Protein AF-A0A1Q4FUD7-F1 (afdb_monomer)

Sequence (193 aa):
MNPADDWSTLAAAWRAQPIDVEGLRRATLRRARRMRLLMLLDLLVMLAAFALAIHFWRSGADFWPRVGVGIGGVALCAAAAINYRLRRGLWQAAGDSVVDLLKLQRERRRNAIRMALWGPWFVPIGALSGVLLRRGRSSLAPALPSSWPSGLGLALAAGLVLALGVGTWLYVRRQRRRIAAIDAHLAELEPPA

Structure (mmCIF, N/CA/C/O backbone):
data_AF-A0A1Q4FUD7-F1
#
_entry.id   AF-A0A1Q4FUD7-F1
#
loop_
_atom_site.group_PDB
_atom_site.id
_atom_site.type_symbol
_atom_site.label_atom_id
_atom_site.label_alt_id
_atom_site.label_comp_id
_atom_site.label_asym_id
_atom_site.label_entity_id
_atom_site.label_seq_id
_atom_site.pdbx_PDB_ins_code
_atom_site.Cartn_x
_atom_site.Cartn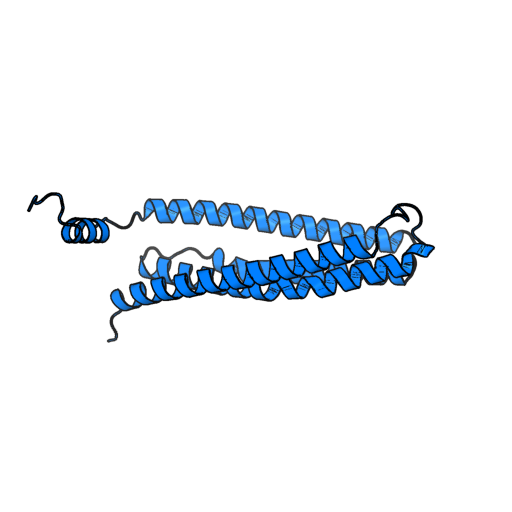_y
_atom_site.Cartn_z
_atom_site.occupancy
_atom_site.B_iso_or_equiv
_atom_site.auth_seq_id
_atom_site.auth_comp_id
_atom_site.auth_asym_id
_atom_site.auth_atom_id
_atom_site.pdbx_PDB_model_num
ATOM 1 N N . MET A 1 1 ? -45.577 13.135 24.233 1.00 49.88 1 MET A N 1
ATOM 2 C CA . MET A 1 1 ? -44.351 12.609 23.596 1.00 49.88 1 MET A CA 1
ATOM 3 C C . MET A 1 1 ? -44.498 11.109 23.500 1.00 49.88 1 MET A C 1
ATOM 5 O O . MET A 1 1 ? -44.840 10.493 24.501 1.00 49.88 1 MET A O 1
ATOM 9 N N . ASN A 1 2 ? -44.353 10.555 22.300 1.00 49.84 2 ASN A N 1
ATOM 10 C CA . ASN A 1 2 ? -44.522 9.128 22.064 1.00 49.84 2 ASN A CA 1
ATOM 11 C C . ASN A 1 2 ? -43.306 8.394 22.667 1.00 49.84 2 ASN A C 1
ATOM 13 O O . ASN A 1 2 ? -42.182 8.756 22.322 1.00 49.84 2 ASN A O 1
ATOM 17 N N . PRO A 1 3 ? -43.474 7.380 23.533 1.00 54.69 3 PRO A N 1
ATOM 18 C CA . PRO A 1 3 ? -42.349 6.608 24.078 1.00 54.69 3 PRO A CA 1
ATOM 19 C C . PRO A 1 3 ? -41.565 5.822 23.006 1.00 54.69 3 PRO A C 1
ATOM 21 O O . PRO A 1 3 ? -40.522 5.251 23.300 1.00 54.69 3 PRO A O 1
ATOM 24 N N . ALA A 1 4 ? -42.044 5.818 21.757 1.00 51.81 4 ALA A N 1
ATOM 25 C CA . ALA A 1 4 ? -41.371 5.260 20.587 1.00 51.81 4 ALA A CA 1
ATOM 26 C C . ALA A 1 4 ? -40.352 6.212 19.912 1.00 51.81 4 ALA A C 1
ATOM 28 O O . ALA A 1 4 ? -39.556 5.743 19.102 1.00 51.81 4 ALA A O 1
ATOM 29 N N . ASP A 1 5 ? -40.342 7.511 20.245 1.00 53.69 5 ASP A N 1
ATOM 30 C CA . ASP A 1 5 ? -39.488 8.533 19.597 1.00 53.69 5 ASP A CA 1
ATOM 31 C C . ASP A 1 5 ? -38.271 8.947 20.434 1.00 53.69 5 ASP A C 1
ATOM 33 O O . ASP A 1 5 ? -37.554 9.896 20.101 1.00 53.69 5 ASP A O 1
ATOM 37 N N . ASP A 1 6 ? -38.021 8.256 21.543 1.00 68.31 6 ASP A N 1
ATOM 38 C CA . ASP A 1 6 ? -36.924 8.603 22.427 1.00 68.31 6 ASP A CA 1
ATOM 39 C C . ASP A 1 6 ? -35.610 8.026 21.869 1.00 68.31 6 ASP A C 1
ATOM 41 O O . ASP A 1 6 ? -35.147 6.924 22.177 1.00 68.31 6 ASP A O 1
ATOM 45 N N . TRP A 1 7 ? -35.018 8.794 20.951 1.00 69.56 7 TRP A N 1
ATOM 46 C CA . TRP A 1 7 ? -33.726 8.528 20.315 1.00 69.56 7 TRP A CA 1
ATOM 47 C C . TRP A 1 7 ? -32.625 8.192 21.327 1.00 69.56 7 TRP A C 1
ATOM 49 O O . TRP A 1 7 ? -31.669 7.493 20.986 1.00 69.56 7 TRP A O 1
ATOM 59 N N . SER A 1 8 ? -32.757 8.661 22.571 1.00 69.94 8 SER A N 1
ATOM 60 C CA . SER A 1 8 ? -31.842 8.348 23.665 1.00 69.94 8 SER A CA 1
ATOM 61 C C . SER A 1 8 ? -31.950 6.883 24.112 1.00 69.94 8 SER A C 1
ATOM 63 O O . SER A 1 8 ? -30.926 6.218 24.287 1.00 69.94 8 SER A O 1
ATOM 65 N N . THR A 1 9 ? -33.165 6.339 24.198 1.00 67.69 9 THR A N 1
ATOM 66 C CA . THR A 1 9 ? -33.454 4.946 24.569 1.00 67.69 9 THR A CA 1
ATOM 67 C C . THR A 1 9 ? -33.092 3.999 23.436 1.00 67.69 9 THR A C 1
ATOM 69 O O . THR A 1 9 ? -32.492 2.953 23.675 1.00 67.69 9 THR A O 1
ATOM 72 N N . LEU A 1 10 ? -33.360 4.400 22.189 1.00 69.38 10 LEU A N 1
ATOM 73 C CA . LEU A 1 10 ? -32.880 3.692 21.002 1.00 69.38 10 LEU A CA 1
ATOM 74 C C . LEU A 1 10 ? -31.350 3.655 20.958 1.00 69.38 10 LEU A C 1
ATOM 76 O O . LEU A 1 10 ? -30.784 2.591 20.736 1.00 69.38 10 LEU A O 1
ATOM 80 N N . ALA A 1 11 ? -30.665 4.770 21.228 1.00 68.25 11 ALA A N 1
ATOM 81 C CA . ALA A 1 11 ? -29.205 4.811 21.284 1.00 68.25 11 ALA A CA 1
ATOM 82 C C . ALA A 1 11 ? -28.634 3.963 22.433 1.00 68.25 11 ALA A C 1
ATOM 84 O O . ALA A 1 11 ? -27.614 3.299 22.247 1.00 68.25 11 ALA A O 1
ATOM 85 N N . ALA A 1 12 ? -29.283 3.952 23.599 1.00 69.00 12 ALA A N 1
ATOM 86 C CA . ALA A 1 12 ? -28.906 3.103 24.726 1.00 69.00 12 ALA A CA 1
ATOM 87 C C . ALA A 1 12 ? -29.097 1.613 24.399 1.00 69.00 12 ALA A C 1
ATOM 89 O O . ALA A 1 12 ? -28.178 0.825 24.605 1.00 69.00 12 ALA A O 1
ATOM 90 N N . ALA A 1 13 ? -30.229 1.241 23.797 1.00 67.88 13 ALA A N 1
ATOM 91 C CA . ALA A 1 13 ? -30.495 -0.118 23.329 1.00 67.88 13 ALA A CA 1
ATOM 92 C C . ALA A 1 13 ? -29.519 -0.549 22.221 1.00 67.88 13 ALA A C 1
ATOM 94 O O . ALA A 1 13 ? -29.085 -1.697 22.189 1.00 67.88 13 ALA A O 1
ATOM 95 N N . TRP A 1 14 ? -29.117 0.376 21.344 1.00 65.56 14 TRP A N 1
ATOM 96 C CA . TRP A 1 14 ? -28.117 0.127 20.303 1.00 65.56 14 TRP A CA 1
ATOM 97 C C . TRP A 1 14 ? -26.714 -0.084 20.883 1.00 65.56 14 TRP A C 1
ATOM 99 O O . TRP A 1 14 ? -25.991 -0.969 20.438 1.00 65.56 14 TRP A O 1
ATOM 109 N N . ARG A 1 15 ? -26.337 0.690 21.911 1.00 63.66 15 ARG A N 1
ATOM 110 C CA . ARG A 1 15 ? -25.084 0.498 22.666 1.00 63.66 15 ARG A CA 1
ATOM 111 C C . ARG A 1 15 ? -25.092 -0.786 23.498 1.00 63.66 15 ARG A C 1
ATOM 113 O O . ARG A 1 15 ? -24.030 -1.353 23.719 1.00 63.66 15 ARG A O 1
ATOM 120 N N . ALA A 1 16 ? -26.269 -1.236 23.931 1.00 66.31 16 ALA A N 1
ATOM 121 C CA . ALA A 1 16 ? -26.462 -2.470 24.686 1.00 66.31 16 ALA A CA 1
ATOM 122 C C . ALA A 1 16 ? -26.547 -3.729 23.804 1.00 66.31 16 ALA A C 1
ATOM 124 O O . ALA A 1 16 ? -26.654 -4.833 24.339 1.00 66.31 16 ALA A O 1
ATOM 125 N N . GLN A 1 17 ? -26.502 -3.602 22.468 1.00 63.94 17 GLN A N 1
ATOM 126 C CA . GLN A 1 17 ? -26.486 -4.779 21.604 1.00 63.94 17 GLN A CA 1
ATOM 127 C C . GLN A 1 17 ? -25.228 -5.614 21.879 1.00 63.94 17 GLN A C 1
ATOM 129 O O . GLN A 1 17 ? -24.120 -5.068 21.902 1.00 63.94 17 GLN A O 1
ATOM 134 N N . PRO A 1 18 ? -25.369 -6.939 22.062 1.00 63.66 18 PRO A N 1
ATOM 135 C CA . PRO A 1 18 ? -24.225 -7.806 22.267 1.00 63.66 18 PRO A CA 1
ATOM 136 C C . PRO A 1 18 ? -23.315 -7.713 21.045 1.00 63.66 18 PRO A C 1
ATOM 138 O O . PRO A 1 18 ? -23.758 -7.854 19.902 1.00 63.66 18 PRO A O 1
ATOM 141 N N . ILE A 1 19 ? -22.034 -7.444 21.290 1.00 66.62 19 ILE A N 1
ATOM 142 C CA . ILE A 1 19 ? -21.020 -7.392 20.240 1.00 66.62 19 ILE A CA 1
ATOM 143 C C . ILE A 1 19 ? -21.062 -8.731 19.492 1.00 66.62 19 ILE A C 1
ATOM 145 O O . ILE A 1 19 ? -20.824 -9.776 20.091 1.00 66.62 19 ILE A O 1
ATOM 149 N N . ASP A 1 20 ? -21.364 -8.706 18.189 1.00 73.38 20 ASP A N 1
ATOM 150 C CA . ASP A 1 20 ? -21.411 -9.910 17.349 1.00 73.38 20 ASP A CA 1
ATOM 151 C C . ASP A 1 20 ? -19.994 -10.474 17.147 1.00 73.38 20 ASP A C 1
ATOM 153 O O . ASP A 1 20 ? -19.297 -10.187 16.164 1.00 73.38 20 ASP A O 1
ATOM 157 N N . VAL A 1 21 ? -19.548 -11.269 18.121 1.00 70.44 21 VAL A N 1
ATOM 158 C CA . VAL A 1 21 ? -18.234 -11.920 18.140 1.00 70.44 21 VAL A CA 1
ATOM 159 C C . VAL A 1 21 ? -18.067 -12.823 16.916 1.00 70.44 21 VAL A C 1
ATOM 161 O O . VAL A 1 21 ? -17.012 -12.821 16.278 1.00 70.44 21 VAL A O 1
ATOM 164 N N . GLU A 1 22 ? -19.117 -13.538 16.513 1.00 74.06 22 GLU A N 1
ATOM 165 C CA . GLU A 1 22 ? -19.068 -14.462 15.379 1.00 74.06 22 GLU A CA 1
ATOM 166 C C . GLU A 1 22 ? -19.043 -13.711 14.034 1.00 74.06 22 GLU A C 1
ATOM 168 O O . GLU A 1 22 ? -18.372 -14.118 13.079 1.00 74.06 22 GLU A O 1
ATOM 173 N N . GLY A 1 23 ? -19.714 -12.563 13.941 1.00 76.06 23 GLY A N 1
ATOM 174 C CA . GLY A 1 23 ? -19.592 -11.623 12.827 1.00 76.06 23 GLY A CA 1
ATOM 175 C C . GLY A 1 23 ? -18.181 -11.051 12.700 1.00 76.06 23 GLY A C 1
ATOM 176 O O . GLY A 1 23 ? -17.600 -11.063 11.605 1.00 76.06 23 GLY A O 1
ATOM 177 N N . LEU A 1 24 ? -17.581 -10.625 13.818 1.00 67.50 24 LEU A N 1
ATOM 178 C CA . LEU A 1 24 ? -16.191 -10.158 13.880 1.00 67.50 24 LEU A CA 1
ATOM 179 C C . LEU A 1 24 ? -15.199 -11.261 13.490 1.00 67.50 24 LEU A C 1
ATOM 181 O O . LEU A 1 24 ? -14.259 -11.010 12.719 1.00 67.50 24 LEU A O 1
ATOM 185 N N . ARG A 1 25 ? -15.432 -12.496 13.938 1.00 73.12 25 ARG A N 1
ATOM 186 C CA . ARG A 1 25 ? -14.634 -13.675 13.586 1.00 73.12 25 ARG A CA 1
ATOM 187 C C . ARG A 1 25 ? -14.704 -13.971 12.090 1.00 73.12 25 ARG A C 1
ATOM 189 O O . ARG A 1 25 ? -13.669 -14.017 11.417 1.00 73.12 25 ARG A O 1
ATOM 196 N N . ARG A 1 26 ? -15.913 -14.062 11.523 1.00 80.81 26 ARG A N 1
ATOM 197 C CA . ARG A 1 26 ? -16.141 -14.273 10.079 1.00 80.81 26 ARG A CA 1
ATOM 198 C C . ARG A 1 26 ? -15.534 -13.156 9.231 1.00 80.81 26 ARG A C 1
ATOM 200 O O . ARG A 1 26 ? -14.971 -13.422 8.165 1.00 80.81 26 ARG A O 1
ATOM 207 N N . ALA A 1 27 ? -15.628 -11.901 9.668 1.00 73.25 27 ALA A N 1
ATOM 208 C CA . ALA A 1 27 ? -14.993 -10.771 8.991 1.00 73.25 27 ALA A CA 1
ATOM 209 C C . ALA A 1 27 ? -13.458 -10.877 9.019 1.00 73.25 27 ALA A C 1
ATOM 211 O O . ALA A 1 27 ? -12.797 -10.637 8.003 1.00 73.25 27 ALA A O 1
ATOM 212 N N . THR A 1 28 ? -12.892 -11.295 10.152 1.00 70.94 28 THR A N 1
ATOM 213 C CA . THR A 1 28 ? -11.446 -11.482 10.322 1.00 70.94 28 THR A CA 1
ATOM 214 C C . THR A 1 28 ? -10.916 -12.610 9.440 1.00 70.94 28 THR A C 1
ATOM 216 O O . THR A 1 28 ? -9.936 -12.404 8.721 1.00 70.94 28 THR A O 1
ATOM 219 N N . LEU A 1 29 ? -11.607 -13.752 9.386 1.00 77.56 29 LEU A N 1
ATOM 220 C CA . LEU A 1 29 ? -11.252 -14.876 8.512 1.00 77.56 29 LEU A CA 1
ATOM 221 C C . LEU A 1 29 ? -11.327 -14.505 7.025 1.00 77.56 29 LEU A C 1
ATOM 223 O O . LEU A 1 29 ? -10.388 -14.771 6.269 1.00 77.56 29 LEU A O 1
ATOM 227 N N . ARG A 1 30 ? -12.404 -13.831 6.594 1.00 82.31 30 ARG A N 1
ATOM 228 C CA . ARG A 1 30 ? -12.536 -13.332 5.211 1.00 82.31 30 ARG A CA 1
ATOM 229 C C . ARG A 1 30 ? -11.392 -12.388 4.845 1.00 82.31 30 ARG A C 1
ATOM 231 O O . ARG A 1 30 ? -10.836 -12.477 3.749 1.00 82.31 30 ARG A O 1
ATOM 238 N N . ARG A 1 31 ? -10.999 -11.507 5.767 1.00 74.44 31 ARG A N 1
ATOM 239 C CA . ARG A 1 31 ? -9.889 -10.572 5.563 1.00 74.44 31 ARG A CA 1
ATOM 240 C C . ARG A 1 31 ? -8.533 -11.276 5.515 1.00 74.44 31 ARG A C 1
ATOM 242 O O . ARG A 1 31 ? -7.718 -10.922 4.667 1.00 74.44 31 ARG A O 1
ATOM 249 N N . ALA A 1 32 ? -8.314 -12.287 6.353 1.00 75.69 32 ALA A N 1
ATOM 250 C CA . ALA A 1 32 ? -7.109 -13.112 6.316 1.00 75.69 32 ALA A CA 1
ATOM 251 C C . ALA A 1 32 ? -6.971 -13.841 4.970 1.00 75.69 32 ALA A C 1
ATOM 253 O O . ALA A 1 32 ? -5.913 -13.764 4.346 1.00 75.69 32 ALA A O 1
ATOM 254 N N . ARG A 1 33 ? -8.054 -14.453 4.462 1.00 81.50 33 ARG A N 1
ATOM 255 C CA . ARG A 1 33 ? -8.073 -15.090 3.130 1.00 81.50 33 ARG A CA 1
ATOM 256 C C . ARG A 1 33 ? -7.736 -14.100 2.015 1.00 81.50 33 ARG A C 1
ATOM 258 O O . ARG A 1 33 ? -6.846 -14.371 1.216 1.00 81.50 33 ARG A O 1
ATOM 265 N N . ARG A 1 34 ? -8.377 -12.924 1.998 1.00 80.62 34 ARG A N 1
ATOM 266 C CA . ARG A 1 34 ? -8.064 -11.862 1.022 1.00 80.62 34 ARG A CA 1
ATOM 267 C C . ARG A 1 34 ? -6.599 -11.430 1.088 1.00 80.62 34 ARG A C 1
ATOM 269 O O . ARG A 1 34 ? -5.978 -11.237 0.051 1.00 80.62 34 ARG A O 1
ATOM 276 N N . MET A 1 35 ? -6.029 -11.306 2.287 1.00 76.56 35 MET A N 1
ATOM 277 C CA . MET A 1 35 ? -4.619 -10.937 2.432 1.00 76.56 35 MET A CA 1
ATOM 278 C C . MET A 1 35 ? -3.656 -12.030 1.969 1.00 76.56 35 MET A C 1
ATOM 280 O O . MET A 1 35 ? -2.621 -11.692 1.405 1.00 76.56 35 MET A O 1
ATOM 284 N N . ARG A 1 36 ? -3.990 -13.313 2.161 1.00 80.19 36 ARG A N 1
ATOM 285 C CA . ARG A 1 36 ? -3.211 -14.429 1.598 1.00 80.19 36 ARG A CA 1
ATOM 286 C C . ARG A 1 36 ? -3.222 -14.402 0.070 1.00 80.19 36 ARG A C 1
ATOM 288 O O . ARG A 1 36 ? -2.165 -14.522 -0.531 1.00 80.19 36 ARG A O 1
ATOM 295 N N . LEU A 1 37 ? -4.385 -14.165 -0.543 1.00 84.62 37 LEU A N 1
ATOM 296 C CA . LEU A 1 37 ? -4.501 -14.032 -2.001 1.00 84.62 37 LEU A CA 1
ATOM 297 C C . LEU A 1 37 ? -3.674 -12.859 -2.539 1.00 84.62 37 LEU A C 1
ATOM 299 O O . LEU A 1 37 ? -2.961 -13.021 -3.521 1.00 84.62 37 LEU A O 1
ATOM 303 N N . LEU A 1 38 ? -3.715 -11.700 -1.873 1.00 79.88 38 LEU A N 1
ATOM 304 C CA . LEU A 1 38 ? -2.891 -10.552 -2.265 1.00 79.88 38 LEU A CA 1
ATOM 305 C C . LEU A 1 38 ? -1.389 -10.841 -2.130 1.00 79.88 38 LEU A C 1
ATOM 307 O O . LEU A 1 38 ? -0.628 -10.420 -2.986 1.00 79.88 38 LEU A O 1
ATOM 311 N N . MET A 1 39 ? -0.966 -11.584 -1.104 1.00 80.38 39 MET A N 1
ATOM 312 C CA . MET A 1 39 ? 0.438 -11.995 -0.951 1.00 80.38 39 MET A CA 1
ATOM 313 C C . MET A 1 39 ? 0.879 -12.994 -2.024 1.00 80.38 39 MET A C 1
ATOM 315 O O . MET A 1 39 ? 1.993 -12.887 -2.524 1.00 80.38 39 MET A O 1
ATOM 319 N N . LEU A 1 40 ? 0.013 -13.938 -2.405 1.00 84.25 40 LEU A N 1
ATOM 320 C CA . LEU A 1 40 ? 0.279 -14.835 -3.533 1.00 84.25 40 LEU A CA 1
ATOM 321 C C . LEU A 1 40 ? 0.412 -14.049 -4.839 1.00 84.25 40 LEU A C 1
ATOM 323 O O . LEU A 1 40 ? 1.325 -14.307 -5.613 1.00 84.25 40 LEU A O 1
ATOM 327 N N . LEU A 1 41 ? -0.460 -13.063 -5.059 1.00 83.38 41 LEU A N 1
ATOM 328 C CA . LEU A 1 41 ? -0.369 -12.188 -6.222 1.00 83.38 41 LEU A CA 1
ATOM 329 C C . LEU A 1 41 ? 0.935 -11.374 -6.215 1.00 83.38 41 LEU A C 1
ATOM 331 O O . LEU A 1 41 ? 1.631 -11.364 -7.224 1.00 83.38 41 LEU A O 1
ATOM 335 N N . ASP A 1 42 ? 1.298 -10.758 -5.085 1.00 79.56 42 ASP A N 1
ATOM 336 C CA . ASP A 1 42 ? 2.560 -10.018 -4.929 1.00 79.56 42 ASP A CA 1
ATOM 337 C C . ASP A 1 42 ? 3.774 -10.920 -5.246 1.00 79.56 42 ASP A C 1
ATOM 339 O O . ASP A 1 42 ? 4.698 -10.497 -5.943 1.00 79.56 42 ASP A O 1
ATOM 343 N N . LEU A 1 43 ? 3.747 -12.183 -4.799 1.00 83.75 43 LEU A N 1
ATOM 344 C CA . LEU A 1 43 ? 4.792 -13.172 -5.082 1.00 83.75 43 LEU A CA 1
ATOM 345 C C . LEU A 1 43 ? 4.860 -13.542 -6.572 1.00 83.75 43 LEU A C 1
ATOM 347 O O . LEU A 1 43 ? 5.950 -13.610 -7.137 1.00 83.75 43 LEU A O 1
ATOM 351 N N . LEU A 1 44 ? 3.715 -13.760 -7.224 1.00 85.75 44 LEU A N 1
ATOM 352 C CA . LEU A 1 44 ? 3.659 -14.058 -8.659 1.00 85.75 44 LEU A CA 1
ATOM 353 C C . LEU A 1 44 ? 4.186 -12.887 -9.497 1.00 85.75 44 LEU A C 1
ATOM 355 O O . LEU A 1 44 ? 4.938 -13.105 -10.444 1.00 85.75 44 LEU A O 1
ATOM 359 N N . VAL A 1 45 ? 3.848 -11.650 -9.124 1.00 79.88 45 VAL A N 1
ATOM 360 C CA . VAL A 1 45 ? 4.356 -10.442 -9.792 1.00 79.88 45 VAL A CA 1
ATOM 361 C C . VAL A 1 45 ? 5.871 -10.304 -9.594 1.00 79.88 45 V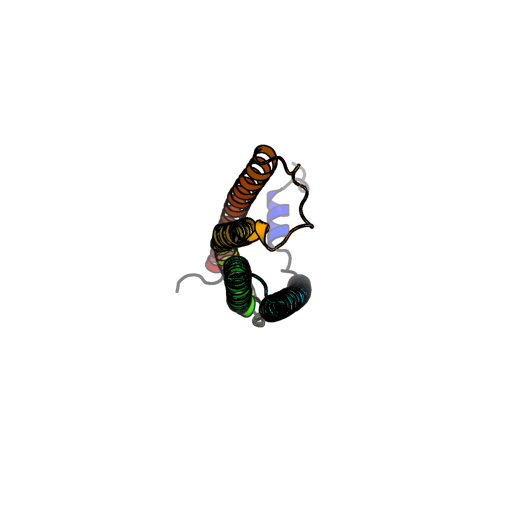AL A C 1
ATOM 363 O O . VAL A 1 45 ? 6.576 -10.000 -10.555 1.00 79.88 45 VAL A O 1
ATOM 366 N N . MET A 1 46 ? 6.394 -10.594 -8.395 1.00 81.56 46 MET A N 1
ATOM 367 C CA . MET A 1 46 ? 7.842 -10.678 -8.140 1.00 81.56 46 MET A CA 1
ATOM 368 C C . MET A 1 46 ? 8.533 -11.707 -9.043 1.00 81.56 46 MET A C 1
ATOM 370 O O . MET A 1 46 ? 9.536 -11.384 -9.678 1.00 81.56 46 MET A O 1
ATOM 374 N N . LEU A 1 47 ? 7.999 -12.930 -9.122 1.00 85.31 47 LEU A N 1
ATOM 375 C CA . LEU A 1 47 ? 8.563 -13.998 -9.953 1.00 85.31 47 LEU A CA 1
ATOM 376 C C . LEU A 1 47 ? 8.545 -13.627 -11.438 1.00 85.31 47 LEU A C 1
ATOM 378 O O . LEU A 1 47 ? 9.546 -13.818 -12.126 1.00 85.31 47 LEU A O 1
ATOM 382 N N . ALA A 1 48 ? 7.445 -13.046 -11.921 1.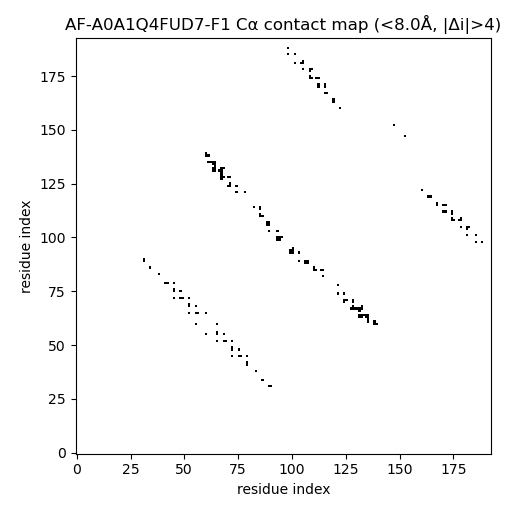00 79.81 48 ALA A N 1
ATOM 383 C CA . ALA A 1 48 ? 7.328 -12.579 -13.298 1.00 79.81 48 ALA A CA 1
ATOM 384 C C . ALA A 1 48 ? 8.335 -11.461 -13.611 1.00 79.81 48 ALA A C 1
ATOM 386 O O . ALA A 1 48 ? 9.009 -11.514 -14.638 1.00 79.81 48 ALA A O 1
ATOM 387 N N . ALA A 1 49 ? 8.492 -10.478 -12.718 1.00 77.00 49 ALA A N 1
ATOM 388 C CA . ALA A 1 49 ? 9.470 -9.407 -12.892 1.00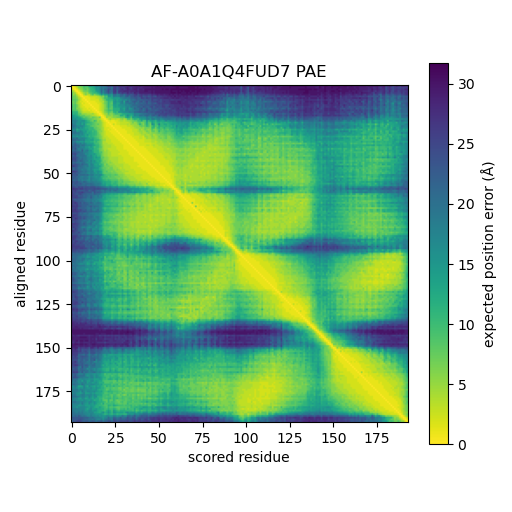 77.00 49 ALA A CA 1
ATOM 389 C C . ALA A 1 49 ? 10.913 -9.930 -12.876 1.00 77.00 49 ALA A C 1
ATOM 391 O O . ALA A 1 49 ? 11.736 -9.481 -13.672 1.00 77.00 49 ALA A O 1
ATOM 392 N N . PHE A 1 50 ? 11.215 -10.909 -12.021 1.00 82.75 50 PHE A N 1
ATOM 393 C CA . PHE A 1 50 ? 12.526 -11.554 -11.983 1.00 82.75 50 PHE A CA 1
ATOM 394 C C . PHE A 1 50 ? 12.807 -12.360 -13.259 1.00 82.75 50 PHE A C 1
ATOM 396 O O . PHE A 1 50 ? 13.878 -12.223 -13.850 1.00 82.75 50 PHE A O 1
ATOM 403 N N . ALA A 1 51 ? 11.833 -13.138 -13.740 1.00 82.75 51 ALA A N 1
ATOM 404 C CA . ALA A 1 51 ? 11.938 -13.860 -15.007 1.00 82.75 51 ALA A CA 1
ATOM 405 C C . ALA A 1 51 ? 12.139 -12.902 -16.192 1.00 82.75 51 ALA A C 1
ATOM 407 O O . ALA A 1 51 ? 12.999 -13.146 -17.040 1.00 82.75 51 ALA A O 1
ATOM 408 N N . LEU A 1 52 ? 11.407 -11.782 -16.217 1.00 76.62 52 LEU A N 1
ATOM 409 C CA . LEU A 1 52 ? 11.564 -10.738 -17.227 1.00 76.62 52 LEU A CA 1
ATOM 410 C C . LEU A 1 52 ? 12.957 -10.099 -17.158 1.00 76.62 52 LEU A C 1
ATOM 412 O O . LEU A 1 52 ? 13.580 -9.903 -18.197 1.00 76.62 52 LEU A O 1
ATOM 416 N N . ALA A 1 53 ? 13.478 -9.836 -15.956 1.00 76.75 53 ALA A N 1
ATOM 417 C CA . ALA A 1 53 ? 14.825 -9.308 -15.763 1.00 76.75 53 ALA A CA 1
ATOM 418 C C . ALA A 1 53 ? 15.910 -10.271 -16.267 1.00 76.75 53 ALA A C 1
ATOM 420 O O . ALA A 1 53 ? 16.811 -9.841 -16.986 1.00 76.75 53 ALA A O 1
ATOM 421 N N . ILE A 1 54 ? 15.804 -11.571 -15.964 1.00 81.69 54 ILE A N 1
ATOM 422 C CA . ILE A 1 54 ? 16.724 -12.595 -16.488 1.00 81.69 54 ILE A CA 1
ATOM 423 C C . ILE A 1 54 ? 16.630 -12.664 -18.013 1.00 81.69 54 ILE A C 1
ATOM 425 O O . ILE A 1 54 ? 17.661 -12.669 -18.687 1.00 81.69 54 ILE A O 1
ATOM 429 N N . HIS A 1 55 ? 15.418 -12.690 -18.570 1.00 79.25 55 HIS A N 1
ATOM 430 C CA . HIS A 1 55 ? 15.221 -12.707 -20.017 1.00 79.25 55 HIS A CA 1
ATOM 431 C C . HIS A 1 55 ? 15.905 -11.505 -20.686 1.00 79.25 55 HIS A C 1
ATOM 433 O O . HIS A 1 55 ? 16.683 -11.690 -21.619 1.00 79.25 55 HIS A O 1
ATOM 439 N N . PHE A 1 56 ? 15.710 -10.299 -20.144 1.00 73.50 56 PHE A N 1
ATOM 440 C CA . PHE A 1 56 ? 16.341 -9.070 -20.637 1.00 73.50 56 PHE A CA 1
ATOM 441 C C . PHE A 1 56 ? 17.868 -9.066 -20.494 1.00 73.50 56 PHE A C 1
ATOM 443 O O . PHE A 1 56 ? 18.578 -8.478 -21.308 1.00 73.50 56 PHE A O 1
ATOM 450 N N . TRP A 1 57 ? 18.393 -9.715 -19.453 1.00 77.62 57 TRP A N 1
ATOM 451 C CA . TRP A 1 57 ? 19.835 -9.833 -19.250 1.00 77.62 57 TRP A CA 1
ATOM 452 C C . TRP A 1 57 ? 20.481 -10.788 -20.260 1.00 77.62 57 TRP A C 1
ATOM 454 O O . TRP A 1 57 ? 21.615 -10.568 -20.685 1.00 77.62 57 TRP A O 1
ATOM 464 N N . ARG A 1 58 ? 19.750 -11.835 -20.666 1.00 80.19 58 ARG A N 1
ATOM 465 C CA . ARG A 1 58 ? 20.196 -12.832 -21.652 1.00 80.19 58 ARG A CA 1
ATOM 466 C C . ARG A 1 58 ? 19.976 -12.393 -23.098 1.00 80.19 58 ARG A C 1
ATOM 468 O O . ARG A 1 58 ? 20.692 -12.871 -23.968 1.00 80.19 58 ARG A O 1
ATOM 475 N N . SER A 1 59 ? 19.038 -11.484 -23.364 1.00 75.44 59 SER A N 1
ATOM 476 C CA . SER A 1 59 ? 18.669 -11.051 -24.720 1.00 75.44 59 SER A CA 1
ATOM 477 C C . SER A 1 59 ? 19.690 -10.135 -25.405 1.00 75.44 59 SER A C 1
ATOM 479 O O . SER A 1 59 ? 19.420 -9.625 -26.487 1.00 75.44 59 SER A O 1
ATOM 481 N N . GLY A 1 60 ? 20.849 -9.880 -24.790 1.00 69.00 60 GLY A N 1
ATOM 482 C CA . GLY A 1 60 ? 21.873 -9.024 -25.387 1.00 69.00 60 GLY A CA 1
ATOM 483 C C . GLY A 1 60 ? 21.529 -7.530 -25.381 1.00 69.00 60 GLY A C 1
ATOM 484 O O . GLY A 1 60 ? 22.289 -6.758 -25.948 1.00 69.00 60 GLY A O 1
ATOM 485 N N . ALA A 1 61 ? 20.458 -7.103 -24.695 1.00 68.44 61 ALA A N 1
ATOM 486 C CA . ALA A 1 61 ? 20.013 -5.705 -24.644 1.00 68.44 61 ALA A CA 1
ATOM 487 C C . ALA A 1 61 ? 21.128 -4.730 -24.220 1.00 68.44 61 ALA A C 1
ATOM 489 O O . ALA A 1 61 ? 22.031 -5.110 -23.476 1.00 68.44 61 ALA A O 1
ATOM 490 N N . ASP A 1 62 ? 21.047 -3.466 -24.625 1.00 75.06 62 ASP A N 1
ATOM 491 C CA . ASP A 1 62 ? 22.027 -2.448 -24.236 1.00 75.06 62 ASP A CA 1
ATOM 492 C C . ASP A 1 62 ? 22.112 -2.234 -22.714 1.00 75.06 62 ASP A C 1
ATOM 494 O O . ASP A 1 62 ? 21.197 -2.553 -21.946 1.00 75.06 62 ASP A O 1
ATOM 498 N N . PHE A 1 63 ? 23.218 -1.628 -22.272 1.00 79.94 63 PHE A N 1
ATOM 499 C CA . PHE A 1 63 ? 23.505 -1.363 -20.860 1.00 79.94 63 PHE A CA 1
ATOM 500 C C . PHE A 1 63 ? 22.374 -0.605 -20.136 1.00 79.94 63 PHE A C 1
ATOM 502 O O . PHE A 1 63 ? 21.945 -1.014 -19.058 1.00 79.94 63 PHE A O 1
ATOM 509 N N . TRP A 1 64 ? 21.840 0.472 -20.723 1.00 78.56 64 TRP A N 1
ATOM 510 C CA . TRP A 1 64 ? 20.841 1.327 -20.061 1.00 78.56 64 TRP A CA 1
ATOM 511 C C . TRP A 1 64 ? 19.488 0.638 -19.808 1.00 78.56 64 TRP A C 1
ATOM 513 O O . TRP A 1 64 ? 18.994 0.721 -18.679 1.00 78.56 64 TRP A O 1
ATOM 523 N N . PRO A 1 65 ? 18.894 -0.085 -20.778 1.00 73.06 65 PRO A N 1
ATOM 524 C CA . PRO A 1 65 ? 17.720 -0.913 -20.524 1.00 73.06 65 PRO A CA 1
ATOM 525 C C . PRO A 1 65 ? 17.934 -1.969 -19.440 1.00 73.06 65 PRO A C 1
ATOM 527 O O . PRO A 1 65 ? 17.068 -2.141 -18.584 1.00 73.06 65 PRO A O 1
ATOM 530 N N . ARG A 1 66 ? 19.095 -2.638 -19.428 1.00 78.50 66 ARG A N 1
ATOM 531 C CA . ARG A 1 66 ? 19.431 -3.637 -18.402 1.00 78.50 66 ARG A CA 1
ATOM 532 C C . ARG A 1 66 ? 19.447 -3.035 -16.999 1.00 78.50 66 ARG A C 1
ATOM 534 O O . ARG A 1 66 ? 18.863 -3.607 -16.080 1.00 78.50 66 ARG A O 1
ATOM 541 N N . VAL A 1 67 ? 20.058 -1.860 -16.844 1.00 80.38 67 VAL A N 1
ATOM 542 C CA . VAL A 1 67 ? 20.063 -1.119 -15.574 1.00 80.38 67 VAL A CA 1
ATOM 543 C C . VAL A 1 67 ? 18.643 -0.699 -15.179 1.00 80.38 67 VAL A C 1
ATOM 545 O O . VAL A 1 67 ? 18.259 -0.874 -14.025 1.00 80.38 67 VAL A O 1
ATOM 548 N N . GLY A 1 68 ? 17.832 -0.214 -16.125 1.00 78.12 68 GLY A N 1
ATOM 549 C CA . GLY A 1 68 ? 16.438 0.171 -15.874 1.00 78.12 68 GLY A CA 1
ATOM 550 C C . GLY A 1 68 ? 15.563 -0.988 -15.382 1.00 78.12 68 GLY A C 1
ATOM 551 O O . GLY A 1 68 ? 14.859 -0.844 -14.382 1.00 78.12 68 GLY A O 1
ATOM 552 N N . VAL A 1 69 ? 15.643 -2.154 -16.035 1.00 78.81 69 VAL A N 1
ATOM 553 C CA . VAL A 1 69 ? 14.922 -3.369 -15.611 1.00 78.81 69 VAL A CA 1
ATOM 554 C C . VAL A 1 69 ? 15.445 -3.882 -14.268 1.00 78.81 69 VAL A C 1
ATOM 556 O O . VAL A 1 69 ? 14.648 -4.272 -13.417 1.00 78.81 69 VAL A O 1
ATOM 559 N N . GLY A 1 70 ? 16.762 -3.831 -14.039 1.00 79.44 70 GLY A N 1
ATOM 560 C CA . GLY A 1 70 ? 17.374 -4.212 -12.765 1.00 79.44 70 GLY A CA 1
ATOM 561 C C . GLY A 1 70 ? 16.882 -3.358 -11.594 1.00 79.44 70 GLY A C 1
ATOM 562 O O . GLY A 1 70 ? 16.426 -3.900 -10.588 1.00 79.44 70 GLY A O 1
ATOM 563 N N . ILE A 1 71 ? 16.895 -2.028 -11.742 1.00 82.06 71 ILE A N 1
ATOM 564 C CA . ILE A 1 71 ? 16.377 -1.093 -10.729 1.00 82.06 71 ILE A CA 1
ATOM 565 C C . ILE A 1 71 ? 14.886 -1.345 -10.480 1.00 82.06 71 ILE A C 1
ATOM 567 O O . ILE A 1 71 ? 14.475 -1.462 -9.325 1.00 82.06 71 ILE A O 1
ATOM 571 N N . GLY A 1 72 ? 14.085 -1.485 -11.542 1.00 77.75 72 GLY A N 1
ATOM 572 C CA . GLY A 1 72 ? 12.655 -1.777 -11.429 1.00 77.75 72 GLY A CA 1
ATOM 573 C C . GLY A 1 72 ? 12.374 -3.100 -10.709 1.00 77.75 72 GLY A C 1
ATOM 574 O O . GLY A 1 72 ? 11.512 -3.155 -9.832 1.00 77.75 72 GLY A O 1
ATOM 575 N N . GLY A 1 73 ? 13.143 -4.147 -11.016 1.00 80.56 73 GLY A N 1
ATOM 576 C CA . GLY A 1 73 ? 13.049 -5.453 -10.365 1.00 80.56 73 GLY A CA 1
ATOM 577 C C . GLY A 1 73 ? 13.413 -5.400 -8.881 1.00 80.56 73 GLY A C 1
ATOM 578 O O . GLY A 1 73 ? 12.647 -5.875 -8.044 1.00 80.56 73 GLY A O 1
ATOM 579 N N . VAL A 1 74 ? 14.532 -4.757 -8.528 1.00 83.81 74 VAL A N 1
ATOM 580 C CA . VAL A 1 74 ? 14.938 -4.562 -7.123 1.00 83.81 74 VAL A CA 1
ATOM 581 C C . VAL A 1 74 ? 13.885 -3.764 -6.357 1.00 83.81 74 VAL A C 1
ATOM 583 O O . VAL A 1 74 ? 13.530 -4.131 -5.238 1.00 83.81 74 VAL A O 1
ATOM 586 N N . ALA A 1 75 ? 13.341 -2.708 -6.960 1.00 82.38 75 ALA A N 1
ATOM 587 C CA . ALA A 1 75 ? 12.304 -1.887 -6.348 1.00 82.38 75 ALA A CA 1
ATOM 588 C C . ALA A 1 75 ? 11.016 -2.670 -6.094 1.00 82.38 75 ALA A C 1
ATOM 590 O O . ALA A 1 75 ? 10.429 -2.557 -5.018 1.00 82.38 75 ALA A O 1
ATOM 591 N N . LEU A 1 76 ? 10.601 -3.500 -7.053 1.00 80.69 76 LEU A N 1
ATOM 592 C CA . LEU A 1 76 ? 9.443 -4.371 -6.904 1.00 80.69 76 LEU A CA 1
ATOM 593 C C . LEU A 1 76 ? 9.678 -5.422 -5.807 1.00 80.69 76 LEU A C 1
ATOM 595 O O . LEU A 1 76 ? 8.800 -5.661 -4.976 1.00 80.69 76 LEU A O 1
ATOM 599 N N . CYS A 1 77 ? 10.891 -5.978 -5.735 1.00 81.56 77 CYS A N 1
ATOM 600 C CA . CYS A 1 77 ? 11.273 -6.891 -4.666 1.00 81.56 77 CYS A CA 1
ATOM 601 C C . CYS A 1 77 ? 11.257 -6.213 -3.284 1.00 81.56 77 CYS A C 1
ATOM 603 O O . CYS A 1 77 ? 10.721 -6.755 -2.315 1.00 81.56 77 CYS A O 1
ATOM 605 N N . ALA A 1 78 ? 11.787 -4.994 -3.183 1.00 83.25 78 ALA A N 1
ATOM 606 C CA . ALA A 1 78 ? 11.733 -4.202 -1.960 1.00 83.25 78 ALA A CA 1
ATOM 607 C C . ALA A 1 78 ? 10.282 -3.877 -1.564 1.00 83.25 78 ALA A C 1
ATOM 609 O O . ALA A 1 78 ? 9.920 -4.013 -0.393 1.00 83.25 78 ALA A O 1
ATOM 610 N N . ALA A 1 79 ? 9.428 -3.527 -2.533 1.00 80.25 79 ALA A N 1
ATOM 611 C CA . ALA A 1 79 ? 8.009 -3.256 -2.315 1.00 80.25 79 ALA A CA 1
ATOM 612 C C . ALA A 1 79 ? 7.281 -4.461 -1.723 1.00 80.25 79 ALA A C 1
ATOM 614 O O . ALA A 1 79 ? 6.602 -4.336 -0.700 1.00 80.25 79 ALA A O 1
ATOM 615 N N . ALA A 1 80 ? 7.448 -5.639 -2.324 1.00 80.00 80 ALA A N 1
ATOM 616 C CA . ALA A 1 80 ? 6.803 -6.847 -1.833 1.00 80.00 80 ALA A CA 1
ATOM 617 C C . ALA A 1 80 ? 7.392 -7.320 -0.490 1.00 80.00 80 ALA A C 1
ATOM 619 O O . ALA A 1 80 ? 6.629 -7.748 0.375 1.00 80.00 80 ALA A O 1
ATOM 620 N N . ALA A 1 81 ? 8.689 -7.131 -0.220 1.00 82.06 81 ALA A N 1
ATOM 621 C CA . ALA A 1 81 ? 9.271 -7.398 1.100 1.00 82.06 81 ALA A CA 1
ATOM 622 C C . ALA A 1 81 ? 8.715 -6.465 2.198 1.00 82.06 81 ALA A C 1
ATOM 624 O O . ALA A 1 81 ? 8.375 -6.917 3.298 1.00 82.06 81 ALA A O 1
ATOM 625 N N . ILE A 1 82 ? 8.575 -5.167 1.904 1.00 81.81 82 ILE A N 1
ATOM 626 C CA . ILE A 1 82 ? 7.956 -4.184 2.807 1.00 81.81 82 ILE A CA 1
ATOM 627 C C . ILE A 1 82 ? 6.480 -4.533 3.030 1.00 81.81 82 ILE A C 1
ATOM 629 O O . ILE A 1 82 ? 6.028 -4.589 4.177 1.00 81.81 82 ILE A O 1
ATOM 633 N N . ASN A 1 83 ? 5.740 -4.841 1.961 1.00 77.94 83 ASN A N 1
ATOM 634 C CA . ASN A 1 83 ? 4.349 -5.282 2.043 1.00 77.94 83 ASN A CA 1
ATOM 635 C C . ASN A 1 83 ? 4.212 -6.548 2.887 1.00 77.94 83 ASN A C 1
ATOM 637 O O . ASN A 1 83 ? 3.327 -6.607 3.739 1.00 77.94 83 ASN A O 1
ATOM 641 N N . TYR A 1 84 ? 5.106 -7.520 2.712 1.00 79.94 84 TYR A N 1
ATOM 642 C CA . TYR A 1 84 ? 5.125 -8.748 3.493 1.00 79.94 84 TYR A CA 1
ATOM 643 C C . TYR A 1 84 ? 5.318 -8.456 4.982 1.00 79.94 84 TYR A C 1
ATOM 645 O O . TYR A 1 84 ? 4.509 -8.882 5.807 1.00 79.94 84 TYR A O 1
ATOM 653 N N . ARG A 1 85 ? 6.339 -7.663 5.341 1.00 80.50 85 ARG A N 1
ATOM 654 C CA . ARG A 1 85 ? 6.611 -7.285 6.739 1.00 80.50 85 ARG A CA 1
ATOM 655 C C . ARG A 1 85 ? 5.433 -6.542 7.372 1.00 80.50 85 ARG A C 1
ATOM 657 O O . ARG A 1 85 ? 5.050 -6.856 8.496 1.00 80.50 85 ARG A O 1
ATOM 664 N N . LEU A 1 86 ? 4.821 -5.607 6.645 1.00 72.62 86 LEU A N 1
ATOM 665 C CA . LEU A 1 86 ? 3.680 -4.825 7.133 1.00 72.62 86 LEU A CA 1
ATOM 666 C C . LEU A 1 86 ? 2.388 -5.656 7.226 1.00 72.62 86 LEU A C 1
ATOM 668 O O . LEU A 1 86 ? 1.567 -5.412 8.114 1.00 72.62 86 LEU A O 1
ATOM 672 N N . ARG A 1 87 ? 2.205 -6.657 6.352 1.00 73.75 87 ARG A N 1
ATOM 673 C CA . ARG A 1 87 ? 1.038 -7.558 6.353 1.00 73.75 87 ARG A CA 1
ATOM 674 C C . ARG A 1 87 ? 1.174 -8.728 7.325 1.00 73.75 87 ARG A C 1
ATOM 676 O O . ARG A 1 87 ? 0.146 -9.205 7.797 1.00 73.75 87 ARG A O 1
ATOM 683 N N . ARG A 1 88 ? 2.394 -9.147 7.682 1.00 71.69 88 ARG A N 1
ATOM 684 C CA . ARG A 1 88 ? 2.651 -10.241 8.637 1.00 71.69 88 ARG A CA 1
ATOM 685 C C . ARG A 1 88 ? 1.979 -9.994 9.991 1.00 71.69 88 ARG A C 1
ATOM 687 O O . ARG A 1 88 ? 1.354 -10.901 10.528 1.00 71.69 88 ARG A O 1
ATOM 694 N N . GLY A 1 89 ? 2.012 -8.758 10.495 1.00 62.56 89 GLY A N 1
ATOM 695 C CA . GLY A 1 89 ? 1.314 -8.381 11.735 1.00 62.56 89 GLY A CA 1
ATOM 696 C C . GLY A 1 89 ? -0.219 -8.398 11.626 1.00 62.56 89 GLY A C 1
ATOM 697 O O . GLY A 1 89 ? -0.918 -8.445 12.626 1.00 62.56 89 GLY A O 1
ATOM 698 N N . LEU A 1 90 ? -0.782 -8.411 10.413 1.00 62.53 90 LEU A N 1
ATOM 699 C CA . LEU A 1 90 ? -2.234 -8.510 10.208 1.00 62.53 90 LEU A CA 1
ATOM 700 C C . LEU A 1 90 ? -2.740 -9.961 10.319 1.00 62.53 90 LEU A C 1
ATOM 702 O O . LEU A 1 90 ? -3.957 -10.168 10.375 1.00 62.53 90 LEU A O 1
ATOM 706 N N . TRP A 1 91 ? -1.823 -10.938 10.304 1.00 59.06 91 TRP A N 1
ATOM 707 C CA . TRP A 1 91 ? -2.087 -12.380 10.253 1.00 59.06 91 TRP A CA 1
ATOM 708 C C . TRP A 1 91 ? -2.022 -13.092 11.597 1.00 59.06 91 TRP A C 1
ATOM 710 O O . TRP A 1 91 ? -2.410 -14.256 11.666 1.00 59.06 91 TRP A O 1
ATOM 720 N N . GLN A 1 92 ? -1.541 -12.420 12.640 1.00 61.12 92 GLN A N 1
ATOM 721 C CA . GLN A 1 92 ? -1.549 -12.987 13.981 1.00 61.12 92 GLN A CA 1
ATOM 722 C C . GLN A 1 92 ? -2.997 -13.211 14.436 1.00 61.12 92 GLN A C 1
ATOM 724 O O . GLN A 1 92 ? -3.896 -12.424 14.107 1.00 61.12 92 GLN A O 1
ATOM 729 N N . ALA A 1 93 ? -3.223 -14.344 15.105 1.00 54.78 93 ALA A N 1
ATOM 730 C CA . ALA A 1 93 ? -4.519 -14.682 15.669 1.00 54.78 93 ALA A CA 1
ATOM 731 C C . ALA A 1 93 ? -4.918 -13.596 16.674 1.00 54.78 93 ALA A C 1
ATOM 733 O O . ALA A 1 93 ? -4.083 -13.125 17.443 1.00 54.78 93 ALA A O 1
ATOM 734 N N . ALA A 1 94 ? -6.178 -13.168 16.625 1.00 59.19 94 ALA A N 1
ATOM 735 C CA . ALA A 1 94 ? -6.721 -12.361 17.704 1.00 59.19 94 ALA A CA 1
ATOM 736 C C . ALA A 1 94 ? -6.864 -13.261 18.932 1.00 59.19 94 ALA A C 1
ATOM 738 O O . ALA A 1 94 ? -7.303 -14.400 18.773 1.00 59.19 94 ALA A O 1
ATOM 739 N N . GLY A 1 95 ? -6.502 -12.759 20.113 1.00 60.84 95 GLY A N 1
ATOM 740 C CA . GLY A 1 95 ? -6.942 -13.377 21.360 1.00 60.84 95 GLY A CA 1
ATOM 741 C C . GLY A 1 95 ? -8.472 -13.406 21.432 1.00 60.84 95 GLY A C 1
ATOM 742 O O . GLY A 1 95 ? -9.151 -12.688 20.691 1.00 60.84 95 GLY A O 1
ATOM 743 N N . ASP A 1 96 ? -9.011 -14.238 22.318 1.00 67.06 96 ASP A N 1
ATOM 744 C CA . ASP A 1 96 ? -10.462 -14.413 22.457 1.00 67.06 96 ASP A CA 1
ATOM 745 C C . ASP A 1 96 ? -11.145 -13.227 23.164 1.00 67.06 96 ASP A C 1
ATOM 747 O O . ASP A 1 96 ? -12.372 -13.125 23.168 1.00 67.06 96 ASP A O 1
ATOM 751 N N . SER A 1 97 ? -10.373 -12.290 23.729 1.00 75.38 97 SER A N 1
ATOM 752 C CA . SER A 1 97 ? -10.915 -11.117 24.414 1.00 75.38 97 SER A CA 1
ATOM 753 C C . SER A 1 97 ? -11.247 -9.962 23.453 1.00 75.38 97 SER A C 1
ATOM 755 O O . SER A 1 97 ? -10.576 -9.715 22.445 1.00 75.38 97 SER A O 1
ATOM 757 N N . VAL A 1 98 ? -12.282 -9.187 23.798 1.00 73.19 98 VAL A N 1
ATOM 758 C CA . VAL A 1 98 ? -12.669 -7.959 23.071 1.00 73.19 98 VAL A CA 1
ATOM 759 C C . VAL A 1 98 ? -11.518 -6.946 23.045 1.00 73.19 98 VAL A C 1
ATOM 761 O O . VAL A 1 98 ? -11.293 -6.283 22.030 1.00 73.19 98 VAL A O 1
ATOM 764 N N . VAL A 1 99 ? -10.746 -6.868 24.130 1.00 77.56 99 VAL A N 1
ATOM 765 C CA . VAL A 1 99 ? -9.576 -5.992 24.252 1.00 77.56 99 VAL A CA 1
ATOM 766 C C . VAL A 1 99 ? -8.480 -6.397 23.261 1.00 77.56 99 VAL A C 1
ATOM 768 O O . VAL A 1 99 ? -7.963 -5.538 22.542 1.00 77.56 99 VAL A O 1
ATOM 771 N N . ASP A 1 100 ? -8.177 -7.691 23.133 1.00 75.69 100 ASP A N 1
ATOM 772 C CA . ASP A 1 100 ? -7.184 -8.193 22.171 1.00 75.69 100 ASP A CA 1
ATOM 773 C C . ASP A 1 100 ? -7.617 -7.941 20.725 1.00 75.69 100 ASP A C 1
ATOM 775 O O . ASP A 1 100 ? -6.816 -7.535 19.876 1.00 75.69 100 ASP A O 1
ATOM 779 N N . LEU A 1 101 ? -8.911 -8.106 20.440 1.00 74.50 101 LEU A N 1
ATOM 780 C CA . LEU A 1 101 ? -9.495 -7.789 19.138 1.00 74.50 101 LEU A CA 1
ATOM 781 C C . LEU A 1 101 ? -9.360 -6.295 18.799 1.00 74.50 101 LEU A C 1
ATOM 783 O O . LEU A 1 101 ? -9.004 -5.954 17.663 1.00 74.50 101 LEU A O 1
ATOM 787 N N . LEU A 1 102 ? -9.604 -5.398 19.759 1.00 77.12 102 LEU A N 1
ATOM 788 C CA . LEU A 1 102 ? -9.455 -3.949 19.584 1.00 77.12 102 LEU A CA 1
ATOM 789 C C . LEU A 1 102 ? -7.985 -3.538 19.408 1.00 77.12 102 LEU A C 1
ATOM 791 O O . LEU A 1 102 ? -7.673 -2.791 18.470 1.00 77.12 102 LEU A O 1
ATOM 795 N N . LYS A 1 103 ? -7.068 -4.079 20.222 1.00 81.62 103 LYS A N 1
ATOM 796 C CA . LYS A 1 103 ? -5.612 -3.871 20.091 1.00 81.62 103 LYS A CA 1
ATOM 797 C C . LYS A 1 103 ? -5.117 -4.319 18.711 1.00 81.62 103 LYS A C 1
ATOM 799 O O . LYS A 1 103 ? -4.467 -3.542 18.004 1.00 81.62 103 LYS A O 1
ATOM 804 N N . LEU A 1 104 ? -5.547 -5.490 18.239 1.00 79.81 104 LEU A N 1
ATOM 805 C CA . LEU A 1 104 ? -5.222 -5.978 16.898 1.00 79.81 104 LEU A CA 1
ATOM 806 C C . LEU A 1 104 ? -5.775 -5.061 15.791 1.00 79.81 104 LEU A C 1
ATOM 808 O O . LEU A 1 104 ? -5.094 -4.789 14.800 1.00 79.81 104 LEU A O 1
ATOM 812 N N . GLN A 1 105 ? -7.000 -4.539 15.919 1.00 78.44 105 GLN A N 1
ATOM 813 C CA . GLN A 1 105 ? -7.546 -3.576 14.948 1.00 78.44 105 GLN A CA 1
ATOM 814 C C . GLN A 1 105 ? -6.754 -2.262 14.923 1.00 78.44 105 GLN A C 1
ATOM 816 O O . GLN A 1 105 ? -6.534 -1.704 13.840 1.00 78.44 105 GLN A O 1
ATOM 821 N N . ARG A 1 106 ? -6.290 -1.783 16.083 1.00 83.19 106 ARG A N 1
ATOM 822 C CA . ARG A 1 106 ? -5.433 -0.596 16.200 1.00 83.19 106 ARG A CA 1
ATOM 823 C C . ARG A 1 106 ? -4.125 -0.787 15.436 1.00 83.19 106 ARG A C 1
ATOM 825 O O . ARG A 1 106 ? -3.781 0.041 14.586 1.00 83.19 106 ARG A O 1
ATOM 832 N N . GLU A 1 107 ? -3.432 -1.898 15.665 1.00 83.25 107 GLU A N 1
ATOM 833 C CA . GLU A 1 107 ? -2.186 -2.229 14.965 1.00 83.25 107 GLU A CA 1
ATOM 834 C C . GLU A 1 107 ? -2.388 -2.378 13.458 1.00 83.25 107 GLU A C 1
ATOM 836 O O . GLU A 1 107 ? -1.629 -1.816 12.662 1.00 83.25 107 GLU A O 1
ATOM 841 N N . ARG A 1 108 ? -3.473 -3.044 13.043 1.00 80.88 108 ARG A N 1
ATOM 842 C CA . ARG A 1 108 ? -3.830 -3.186 11.626 1.00 80.88 108 ARG A CA 1
ATOM 843 C C . ARG A 1 108 ? -3.989 -1.834 10.937 1.00 80.88 108 ARG A C 1
ATOM 845 O O . ARG A 1 108 ? -3.536 -1.660 9.804 1.00 80.88 108 ARG A O 1
ATOM 852 N N . ARG A 1 109 ? -4.609 -0.861 11.609 1.00 83.44 109 ARG A N 1
ATOM 853 C CA . ARG A 1 109 ? -4.783 0.499 11.074 1.00 83.44 109 ARG A CA 1
ATOM 854 C C . ARG A 1 109 ? -3.476 1.291 11.061 1.00 83.44 109 ARG A C 1
ATOM 856 O O . ARG A 1 109 ? -3.229 2.006 10.092 1.00 83.44 109 ARG A O 1
ATOM 863 N N . ARG A 1 110 ? -2.603 1.120 12.060 1.00 85.38 110 ARG A N 1
ATOM 864 C CA . ARG A 1 110 ? -1.251 1.715 12.057 1.00 85.38 110 ARG A CA 1
ATOM 865 C C . ARG A 1 110 ? -0.403 1.186 10.901 1.00 85.38 110 ARG A C 1
ATOM 867 O O . ARG A 1 110 ? 0.191 1.978 10.171 1.00 85.38 110 ARG A O 1
ATOM 874 N N . ASN A 1 111 ? -0.401 -0.126 10.677 1.00 81.94 111 ASN A N 1
ATOM 875 C CA . ASN A 1 111 ? 0.324 -0.729 9.558 1.00 81.94 111 ASN A CA 1
ATOM 876 C C . ASN A 1 111 ? -0.252 -0.287 8.208 1.00 81.94 111 ASN A C 1
ATOM 878 O O . ASN A 1 111 ? 0.512 0.038 7.306 1.00 81.94 111 ASN A O 1
ATOM 882 N N . ALA A 1 112 ? -1.575 -0.152 8.088 1.00 80.12 112 ALA A N 1
ATOM 883 C CA . ALA A 1 112 ? -2.203 0.417 6.897 1.00 80.12 112 ALA A CA 1
ATOM 884 C C . ALA A 1 112 ? -1.768 1.867 6.604 1.00 80.12 112 ALA A C 1
ATOM 886 O O . ALA A 1 112 ? -1.582 2.215 5.440 1.00 80.12 112 ALA A O 1
ATOM 887 N N . ILE A 1 113 ? -1.581 2.706 7.632 1.00 84.69 113 ILE A N 1
ATOM 888 C CA . ILE A 1 113 ? -1.034 4.064 7.466 1.00 84.69 113 ILE A CA 1
ATOM 889 C C . ILE A 1 113 ? 0.417 3.999 6.984 1.00 84.69 113 ILE A C 1
ATOM 891 O O . ILE A 1 113 ? 0.761 4.692 6.033 1.00 84.69 113 ILE A O 1
ATOM 895 N N . ARG A 1 114 ? 1.254 3.147 7.593 1.00 85.25 114 ARG A N 1
ATOM 896 C CA . ARG A 1 114 ? 2.650 2.967 7.159 1.00 85.25 114 ARG A CA 1
ATOM 897 C C . ARG A 1 114 ? 2.714 2.559 5.687 1.00 85.25 114 ARG A C 1
ATOM 899 O O . ARG A 1 114 ? 3.430 3.192 4.926 1.00 85.25 114 ARG A O 1
ATOM 906 N N . MET A 1 115 ? 1.922 1.569 5.272 1.00 79.00 115 MET A N 1
ATOM 907 C CA . MET A 1 115 ? 1.859 1.126 3.871 1.00 79.00 115 MET A CA 1
ATOM 908 C C . MET A 1 115 ? 1.469 2.263 2.922 1.00 79.00 115 MET A C 1
ATOM 910 O O . MET A 1 115 ? 2.094 2.434 1.881 1.00 79.00 115 MET A O 1
ATOM 914 N N . ALA A 1 116 ? 0.469 3.064 3.299 1.00 81.75 116 ALA A N 1
ATOM 915 C CA . ALA A 1 116 ? 0.025 4.195 2.493 1.00 81.75 116 ALA A CA 1
ATOM 916 C C . ALA A 1 116 ? 1.114 5.276 2.352 1.00 81.75 116 ALA A C 1
ATOM 918 O O . ALA A 1 116 ? 1.249 5.860 1.286 1.00 81.75 116 ALA A O 1
ATOM 919 N N . LEU A 1 117 ? 1.927 5.502 3.390 1.00 84.94 117 LEU A N 1
ATOM 920 C CA . LEU A 1 117 ? 3.052 6.446 3.347 1.00 84.94 117 LEU A CA 1
ATOM 921 C C . LEU A 1 117 ? 4.246 5.929 2.530 1.00 84.94 117 LEU A C 1
ATOM 923 O O . LEU A 1 117 ? 4.979 6.730 1.958 1.00 84.94 117 LEU A O 1
ATOM 927 N N . TRP A 1 118 ? 4.435 4.609 2.451 1.00 80.25 118 TRP A N 1
ATOM 928 C CA . TRP A 1 118 ? 5.475 3.998 1.616 1.00 80.25 118 TRP A CA 1
ATOM 929 C C . TRP A 1 118 ? 5.111 3.971 0.127 1.00 80.25 118 TRP A C 1
ATOM 931 O O . TRP A 1 118 ? 6.001 4.059 -0.709 1.00 80.25 118 TRP A O 1
ATOM 941 N N . GLY A 1 119 ? 3.822 3.891 -0.219 1.00 74.31 119 GLY A N 1
ATOM 942 C CA . GLY A 1 119 ? 3.347 3.825 -1.609 1.00 74.31 119 GLY A CA 1
ATOM 943 C C . GLY A 1 119 ? 3.930 4.899 -2.547 1.00 74.31 119 GLY A C 1
ATOM 944 O O . GLY A 1 119 ? 4.461 4.540 -3.599 1.00 74.31 119 GLY A O 1
ATOM 945 N N . PRO A 1 120 ? 3.904 6.195 -2.177 1.00 79.06 120 PRO A N 1
ATOM 946 C CA . PRO A 1 120 ? 4.452 7.274 -2.998 1.00 79.06 120 PRO A CA 1
ATOM 947 C C . PRO A 1 120 ? 5.941 7.135 -3.332 1.00 79.06 120 PRO A C 1
ATOM 949 O O . PRO A 1 120 ? 6.358 7.603 -4.386 1.00 79.06 120 PRO A O 1
ATOM 952 N N . TRP A 1 121 ? 6.739 6.460 -2.496 1.00 78.38 121 TRP A N 1
ATOM 953 C CA . TRP A 1 121 ? 8.174 6.268 -2.744 1.00 78.38 121 TRP A CA 1
ATOM 954 C C . TRP A 1 121 ? 8.471 5.369 -3.948 1.00 78.38 121 TRP A C 1
ATOM 956 O O . TRP A 1 121 ? 9.540 5.484 -4.542 1.00 78.38 121 TRP A O 1
ATOM 966 N N . PHE A 1 122 ? 7.530 4.518 -4.365 1.00 70.69 122 PHE A N 1
ATOM 967 C CA . PHE A 1 122 ? 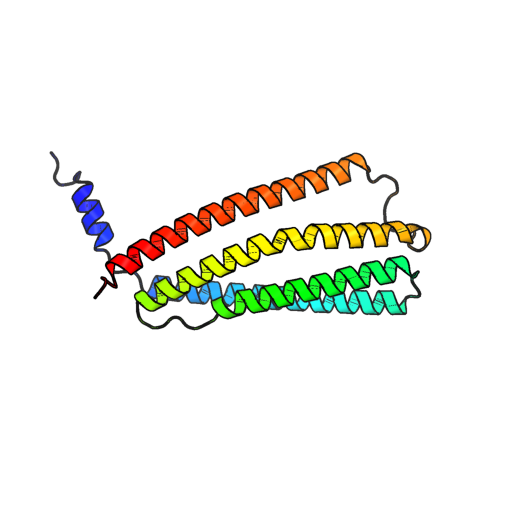7.704 3.675 -5.553 1.00 70.69 122 PHE A CA 1
ATOM 968 C C . PHE A 1 122 ? 7.443 4.421 -6.868 1.00 70.69 122 PHE A C 1
ATOM 970 O O . PHE A 1 122 ? 7.922 3.992 -7.917 1.00 70.69 122 PHE A O 1
ATOM 977 N N . VAL A 1 123 ? 6.746 5.563 -6.826 1.00 74.38 123 VAL A N 1
ATOM 978 C CA . VAL A 1 123 ? 6.470 6.402 -8.005 1.00 74.38 123 VAL A CA 1
ATOM 979 C C . VAL A 1 123 ? 7.754 6.953 -8.647 1.00 74.38 123 VAL A C 1
ATOM 981 O O . VAL A 1 123 ? 7.939 6.719 -9.844 1.00 74.38 123 VAL A O 1
ATOM 984 N N . PRO A 1 124 ? 8.680 7.624 -7.924 1.00 74.12 124 PRO A N 1
ATOM 985 C CA . PRO A 1 124 ? 9.919 8.108 -8.533 1.00 74.12 124 PRO A CA 1
ATOM 986 C C . PRO A 1 124 ? 10.798 6.965 -9.052 1.00 74.12 124 PRO A C 1
ATOM 988 O O . PRO A 1 124 ? 11.464 7.129 -10.070 1.00 74.12 124 PRO A O 1
ATOM 991 N N . ILE A 1 125 ? 10.760 5.787 -8.418 1.00 77.06 125 ILE A N 1
ATOM 992 C CA . ILE A 1 125 ? 11.527 4.620 -8.873 1.00 77.06 125 ILE A CA 1
ATOM 993 C C . ILE A 1 125 ? 10.968 4.069 -10.193 1.00 77.06 125 ILE A C 1
ATOM 995 O O . ILE A 1 125 ? 11.729 3.766 -11.116 1.00 77.06 125 ILE A O 1
ATOM 999 N N . GLY A 1 126 ? 9.640 3.992 -10.321 1.00 71.00 126 GLY A N 1
ATOM 1000 C CA . GLY A 1 126 ? 8.979 3.639 -11.578 1.00 71.00 126 GLY A CA 1
ATOM 1001 C C . GLY A 1 126 ? 9.260 4.656 -12.687 1.00 71.00 126 GLY A C 1
ATOM 1002 O O . GLY A 1 126 ? 9.587 4.268 -13.809 1.00 71.00 126 GLY A O 1
ATOM 1003 N N . ALA A 1 127 ? 9.219 5.953 -12.364 1.00 71.06 127 ALA A N 1
ATOM 1004 C CA . ALA A 1 127 ? 9.548 7.025 -13.303 1.00 71.06 127 ALA A CA 1
ATOM 1005 C C . ALA A 1 127 ? 11.007 6.941 -13.785 1.00 71.06 127 ALA A C 1
ATOM 1007 O O . ALA A 1 127 ? 11.255 6.993 -14.989 1.00 71.06 127 ALA A O 1
ATOM 1008 N N . LEU A 1 128 ? 11.963 6.734 -12.871 1.00 75.56 128 LEU A N 1
ATOM 1009 C CA . LEU A 1 128 ? 13.378 6.548 -13.202 1.00 75.56 128 LEU A CA 1
ATOM 1010 C C . LEU A 1 128 ? 13.586 5.326 -14.105 1.00 75.56 128 LEU A C 1
ATOM 1012 O O . LEU A 1 128 ? 14.250 5.429 -15.135 1.00 75.56 128 LEU A O 1
ATOM 1016 N N . SER A 1 129 ? 12.967 4.192 -13.764 1.00 71.69 129 SER A N 1
ATOM 1017 C CA . SER A 1 129 ? 13.031 2.965 -14.571 1.00 71.69 129 SER A CA 1
ATOM 1018 C C . SER A 1 129 ? 12.488 3.204 -15.987 1.00 71.69 129 SER A C 1
ATOM 1020 O O . SER A 1 129 ? 13.120 2.818 -16.969 1.00 71.69 129 SER A O 1
ATOM 1022 N N . GLY A 1 130 ? 11.366 3.922 -16.112 1.00 68.88 130 GLY A N 1
ATOM 1023 C CA . GLY A 1 130 ? 10.783 4.307 -17.400 1.00 68.88 130 GLY A CA 1
ATOM 1024 C C . GLY A 1 130 ? 11.673 5.244 -18.226 1.00 68.88 130 GLY A C 1
ATOM 1025 O O . GLY A 1 130 ? 11.799 5.061 -19.437 1.00 68.88 130 GLY A O 1
ATOM 1026 N N . VAL A 1 131 ? 12.337 6.217 -17.591 1.00 73.06 131 VAL A N 1
ATOM 1027 C CA . VAL A 1 131 ? 13.299 7.113 -18.260 1.00 73.06 131 VAL A CA 1
ATOM 1028 C C . VAL A 1 131 ? 14.506 6.333 -18.783 1.00 73.06 131 VAL A C 1
ATOM 1030 O O . VAL A 1 131 ? 14.918 6.554 -19.921 1.00 73.06 131 VAL A O 1
ATOM 1033 N N . LEU A 1 132 ? 15.044 5.393 -18.001 1.00 75.50 132 LEU A N 1
ATOM 1034 C CA . LEU A 1 132 ? 16.182 4.558 -18.404 1.00 75.50 132 LEU A CA 1
ATOM 1035 C C . LEU A 1 132 ? 15.831 3.628 -19.573 1.00 75.50 132 LEU A C 1
ATOM 1037 O O . LEU A 1 132 ? 16.592 3.543 -20.538 1.00 75.50 132 LEU A O 1
ATOM 1041 N N . LEU A 1 133 ? 14.644 3.016 -19.542 1.00 70.31 133 LEU A N 1
ATOM 1042 C CA . LEU A 1 133 ? 14.116 2.226 -20.659 1.00 70.31 133 LEU A CA 1
ATOM 1043 C C . LEU A 1 133 ? 13.932 3.077 -21.922 1.00 70.31 133 LEU A C 1
ATOM 1045 O O . LEU A 1 133 ? 14.303 2.659 -23.017 1.00 70.31 133 LEU A O 1
ATOM 1049 N N . ARG A 1 134 ? 13.413 4.304 -21.781 1.00 69.62 134 ARG A N 1
ATOM 1050 C CA . ARG A 1 134 ? 13.250 5.245 -22.899 1.00 69.62 134 ARG A CA 1
ATOM 1051 C C . ARG A 1 134 ? 14.589 5.738 -23.452 1.00 69.62 134 ARG A C 1
ATOM 1053 O O . ARG A 1 134 ? 14.684 5.981 -24.652 1.00 69.62 134 ARG A O 1
ATOM 1060 N N . ARG A 1 135 ? 15.616 5.896 -22.616 1.00 69.62 135 ARG A N 1
ATOM 1061 C CA . ARG A 1 135 ? 16.956 6.318 -23.052 1.00 69.62 135 ARG A CA 1
ATOM 1062 C C . ARG A 1 135 ? 17.643 5.249 -23.906 1.00 69.62 135 ARG A C 1
ATOM 1064 O O . ARG A 1 135 ? 18.348 5.602 -24.840 1.00 69.62 135 ARG A O 1
ATOM 1071 N N . GLY A 1 136 ? 17.375 3.970 -23.644 1.00 62.22 136 GLY A N 1
ATOM 1072 C CA . GLY A 1 136 ? 17.804 2.851 -24.492 1.00 62.22 136 GLY A CA 1
ATOM 1073 C C . GLY A 1 136 ? 16.834 2.497 -25.623 1.00 62.22 136 GLY A C 1
ATOM 1074 O O . GLY A 1 136 ? 16.902 1.403 -26.169 1.00 62.22 136 GLY A O 1
ATOM 1075 N N . ARG A 1 137 ? 15.893 3.383 -25.978 1.00 62.34 137 ARG A N 1
ATOM 1076 C CA . ARG A 1 137 ? 14.882 3.113 -27.014 1.00 62.34 137 ARG A CA 1
ATOM 1077 C C . ARG A 1 137 ? 15.485 2.929 -28.411 1.00 62.34 137 ARG A C 1
ATOM 1079 O O . ARG A 1 137 ? 14.880 2.241 -29.226 1.00 62.34 137 ARG A O 1
ATOM 1086 N N . SER A 1 138 ? 16.662 3.501 -28.678 1.00 55.09 138 SER A N 1
ATOM 1087 C CA . SER A 1 138 ? 17.386 3.339 -29.948 1.00 55.09 138 SER A CA 1
ATOM 1088 C C . SER A 1 138 ? 17.799 1.890 -30.229 1.00 55.09 138 SER A C 1
ATOM 1090 O O . SER A 1 138 ? 17.923 1.522 -31.389 1.00 55.09 138 SER A O 1
ATOM 1092 N N . SER A 1 139 ? 17.943 1.062 -29.194 1.00 52.38 139 SER A N 1
ATOM 1093 C CA . SER A 1 139 ? 18.254 -0.372 -29.279 1.00 52.38 139 SER A CA 1
ATOM 1094 C C . SER A 1 139 ? 17.048 -1.288 -29.037 1.00 52.38 139 SER A C 1
ATOM 1096 O O . SER A 1 139 ? 17.183 -2.506 -29.060 1.00 52.38 139 SER A O 1
ATOM 1098 N N . LEU A 1 140 ? 15.858 -0.714 -28.823 1.00 54.34 140 LEU A N 1
ATOM 1099 C CA . LEU A 1 140 ? 14.606 -1.423 -28.513 1.00 54.34 140 LEU A CA 1
ATOM 1100 C C . LEU A 1 140 ? 13.490 -1.195 -29.555 1.00 54.34 140 LEU A C 1
ATOM 1102 O O . LEU A 1 140 ? 12.328 -1.508 -29.291 1.00 54.34 140 LEU A O 1
ATOM 1106 N N . ALA A 1 141 ? 13.779 -0.624 -30.726 1.00 49.81 141 ALA A N 1
ATOM 1107 C CA . ALA A 1 141 ? 12.744 -0.374 -31.735 1.00 49.81 141 ALA A CA 1
ATOM 1108 C C . ALA A 1 141 ? 12.378 -1.668 -32.503 1.00 49.81 141 ALA A C 1
ATOM 1110 O O . ALA A 1 141 ? 13.303 -2.352 -32.934 1.00 49.81 141 ALA A O 1
ATOM 1111 N N . PRO A 1 142 ? 11.083 -2.006 -32.728 1.00 52.41 142 PRO A N 1
ATOM 1112 C CA . PRO A 1 142 ? 9.895 -1.147 -32.675 1.00 52.41 142 PRO A CA 1
ATOM 1113 C C . PRO A 1 142 ? 8.734 -1.753 -31.850 1.00 52.41 142 PRO A C 1
ATOM 1115 O O . PRO A 1 142 ? 8.083 -2.698 -32.280 1.00 52.41 142 PRO A O 1
ATOM 1118 N N . ALA A 1 143 ? 8.394 -1.186 -30.689 1.00 51.34 143 ALA A N 1
ATOM 1119 C CA . ALA A 1 143 ? 7.147 -1.568 -29.995 1.00 51.34 143 ALA A CA 1
ATOM 1120 C C . ALA A 1 143 ? 6.379 -0.407 -29.349 1.00 51.34 143 ALA A C 1
ATOM 1122 O O . ALA A 1 143 ? 5.296 -0.609 -28.808 1.00 51.34 143 ALA A O 1
ATOM 1123 N N . LEU A 1 144 ? 6.897 0.824 -29.407 1.00 51.22 144 LEU A N 1
ATOM 1124 C CA . LEU A 1 144 ? 6.190 1.985 -28.869 1.00 51.22 144 LEU A CA 1
ATOM 1125 C C . LEU A 1 144 ? 5.967 3.010 -29.982 1.00 51.22 144 LEU A C 1
ATOM 1127 O O . LEU A 1 144 ? 6.957 3.472 -30.564 1.00 51.22 144 LEU A O 1
ATOM 1131 N N . PRO A 1 145 ? 4.708 3.382 -30.278 1.00 50.56 145 PRO A N 1
ATOM 1132 C CA . PRO A 1 145 ? 4.403 4.353 -31.315 1.00 50.56 145 PRO A CA 1
ATOM 1133 C C . PRO A 1 145 ? 5.088 5.695 -31.024 1.00 50.56 145 PRO A C 1
ATOM 1135 O O . PRO A 1 145 ? 5.221 6.133 -29.874 1.00 50.56 145 PRO A O 1
ATOM 1138 N N . SER A 1 146 ? 5.577 6.334 -32.085 1.00 56.72 146 SER A N 1
ATOM 1139 C CA . SER A 1 146 ? 6.188 7.670 -32.062 1.00 56.72 146 SER A CA 1
ATOM 1140 C C . SER A 1 146 ? 5.177 8.775 -31.732 1.00 56.72 146 SER A C 1
ATOM 1142 O O . SER A 1 146 ? 5.579 9.873 -31.363 1.00 56.72 146 SER A O 1
ATOM 1144 N N . SER A 1 147 ? 3.879 8.472 -31.808 1.00 53.84 147 SER A N 1
ATOM 1145 C CA . SER A 1 147 ? 2.759 9.394 -31.603 1.00 53.84 147 SER A CA 1
ATOM 1146 C C . SER A 1 147 ? 2.304 9.549 -30.151 1.00 53.84 147 SER A C 1
ATOM 1148 O O . SER A 1 147 ? 1.298 10.214 -29.910 1.00 53.84 147 SER A O 1
ATOM 1150 N N . TRP A 1 148 ? 2.998 8.964 -29.166 1.00 49.00 148 TRP A N 1
ATOM 1151 C CA . TRP A 1 148 ? 2.604 9.166 -27.770 1.00 49.00 148 TRP A CA 1
ATOM 1152 C C . TRP A 1 148 ? 2.759 10.653 -27.420 1.00 49.00 148 TRP A C 1
ATOM 1154 O O . TRP A 1 148 ? 3.895 11.141 -27.409 1.00 49.00 148 TRP A O 1
ATOM 1164 N N . PRO A 1 149 ? 1.671 11.396 -27.132 1.00 49.28 149 PRO A N 1
ATOM 1165 C CA . PRO A 1 149 ? 1.778 12.826 -26.912 1.00 49.28 149 PRO A CA 1
ATOM 1166 C C . PRO A 1 149 ? 2.553 13.021 -25.615 1.00 49.28 149 PRO A C 1
ATOM 1168 O O . PRO A 1 149 ? 2.089 12.645 -24.534 1.00 49.28 149 PRO A O 1
ATOM 1171 N N . SER A 1 150 ? 3.752 13.585 -25.721 1.00 60.88 150 SER A N 1
ATOM 1172 C CA . SER A 1 150 ? 4.636 13.847 -24.586 1.00 60.88 150 SER A CA 1
ATOM 1173 C C . SER A 1 150 ? 3.933 14.681 -23.509 1.00 60.88 150 SER A C 1
ATOM 1175 O O . SER A 1 150 ? 4.120 14.409 -22.327 1.00 60.88 150 SER A O 1
ATOM 1177 N N . GLY A 1 151 ? 3.057 15.611 -23.905 1.00 57.50 151 GLY A N 1
ATOM 1178 C CA . GLY A 1 151 ? 2.252 16.426 -22.990 1.00 57.50 151 GLY A CA 1
ATOM 1179 C C . GLY A 1 151 ? 1.108 15.670 -22.305 1.00 57.50 151 GLY A C 1
ATOM 1180 O O . GLY A 1 151 ? 0.932 15.799 -21.098 1.00 57.50 151 GLY A O 1
ATOM 1181 N N . LEU A 1 152 ? 0.360 14.836 -23.036 1.00 63.06 152 LEU A N 1
ATOM 1182 C CA . LEU A 1 152 ? -0.809 14.127 -22.493 1.00 63.06 152 LEU A CA 1
ATOM 1183 C C . LEU A 1 152 ? -0.386 12.973 -21.572 1.00 63.06 152 LEU A C 1
ATOM 1185 O O . LEU A 1 152 ? -0.985 12.768 -20.521 1.00 63.06 152 LEU A O 1
ATOM 1189 N N . GLY A 1 153 ? 0.712 12.282 -21.900 1.00 63.69 153 GLY A N 1
ATOM 1190 C CA . GLY A 1 153 ? 1.321 11.287 -21.013 1.00 63.69 153 GLY A CA 1
ATOM 1191 C C . GLY A 1 153 ? 1.865 11.895 -19.716 1.00 63.69 153 GLY A C 1
ATOM 1192 O O . GLY A 1 153 ? 1.651 11.332 -18.643 1.00 63.69 153 GLY A O 1
ATOM 1193 N N . LEU A 1 154 ? 2.510 13.066 -19.790 1.00 65.06 154 LEU A N 1
ATOM 1194 C CA . LEU A 1 154 ? 2.973 13.796 -18.603 1.00 65.06 154 LEU A CA 1
ATOM 1195 C C . LEU A 1 154 ? 1.806 14.326 -17.762 1.00 65.06 154 LEU A C 1
ATOM 1197 O O . LEU A 1 154 ? 1.844 14.198 -16.542 1.00 65.06 154 LEU A O 1
ATOM 1201 N N . ALA A 1 155 ? 0.754 14.855 -18.391 1.00 71.56 155 ALA A N 1
ATOM 1202 C CA . ALA A 1 155 ? -0.444 15.322 -17.697 1.00 71.56 155 ALA A CA 1
ATOM 1203 C C . ALA A 1 155 ? -1.183 14.176 -16.986 1.00 71.56 155 ALA A C 1
ATOM 1205 O O . ALA A 1 155 ? -1.576 14.327 -15.832 1.00 71.56 155 ALA A O 1
ATOM 1206 N N . LEU A 1 156 ? -1.311 13.007 -17.626 1.00 70.94 156 LEU A N 1
ATOM 1207 C CA . LEU A 1 156 ? -1.887 11.812 -17.002 1.00 70.94 156 LEU A CA 1
ATOM 1208 C C . LEU A 1 156 ? -1.019 11.286 -15.856 1.00 70.94 156 LEU A C 1
ATOM 1210 O O . LEU A 1 156 ? -1.551 10.930 -14.808 1.00 70.94 156 LEU A O 1
ATOM 1214 N N . ALA A 1 157 ? 0.307 11.267 -16.018 1.00 67.44 157 ALA A N 1
ATOM 1215 C CA . ALA A 1 157 ? 1.220 10.866 -14.951 1.00 67.44 157 ALA A CA 1
ATOM 1216 C C . ALA A 1 157 ? 1.146 11.830 -13.755 1.00 67.44 157 ALA A C 1
ATOM 1218 O O . ALA A 1 157 ? 1.027 11.386 -12.615 1.00 67.44 157 ALA A O 1
ATOM 1219 N N . ALA A 1 158 ? 1.145 13.142 -14.006 1.00 72.56 158 ALA A N 1
ATOM 1220 C CA . ALA A 1 158 ? 0.990 14.166 -12.977 1.00 72.56 158 ALA A CA 1
ATOM 1221 C C . ALA A 1 158 ? -0.378 14.071 -12.279 1.00 72.56 158 ALA A C 1
ATOM 1223 O O . ALA A 1 158 ? -0.447 14.101 -11.050 1.00 72.56 158 ALA A O 1
ATOM 1224 N N . GLY A 1 159 ? -1.455 13.877 -13.046 1.00 74.94 159 GLY A N 1
ATOM 1225 C CA . GLY A 1 159 ? -2.804 13.655 -12.526 1.00 74.94 159 GLY A CA 1
ATOM 1226 C C . GLY A 1 159 ? -2.902 12.392 -11.670 1.00 74.94 159 GLY A C 1
ATOM 1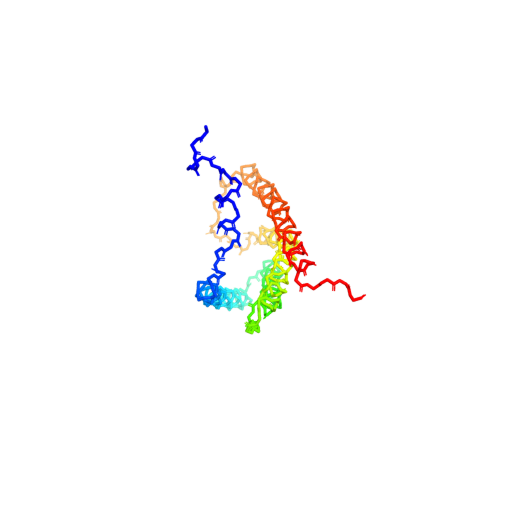227 O O . GLY A 1 159 ? -3.503 12.425 -10.598 1.00 74.94 159 GLY A O 1
ATOM 1228 N N . LEU A 1 160 ? -2.247 11.301 -12.078 1.00 75.00 160 LEU A N 1
ATOM 1229 C CA . LEU A 1 160 ? -2.172 10.063 -11.304 1.00 75.00 160 LEU A CA 1
ATOM 1230 C C . LEU A 1 160 ? -1.402 10.265 -9.992 1.00 75.00 160 LEU A C 1
ATOM 1232 O O . LEU A 1 160 ? -1.861 9.812 -8.947 1.00 75.00 160 LEU A O 1
ATOM 1236 N N . VAL A 1 161 ? -0.272 10.977 -10.014 1.00 77.62 161 VAL A N 1
ATOM 1237 C CA . VAL A 1 161 ? 0.501 11.310 -8.803 1.00 77.62 161 VAL A CA 1
ATOM 1238 C C . VAL A 1 161 ? -0.330 12.152 -7.836 1.00 77.62 161 VAL A C 1
ATOM 1240 O O . VAL A 1 161 ? -0.389 11.834 -6.648 1.00 77.62 161 VAL A O 1
ATOM 1243 N N . LEU A 1 162 ? -1.018 13.182 -8.335 1.00 79.69 162 LEU A N 1
ATOM 1244 C CA . LEU A 1 162 ? -1.918 14.016 -7.536 1.00 79.69 162 LEU A CA 1
ATOM 1245 C C . LEU A 1 162 ? -3.075 13.200 -6.950 1.00 79.69 162 LEU A C 1
ATOM 1247 O O . LEU A 1 162 ? -3.329 13.278 -5.748 1.00 79.69 162 LEU A O 1
ATOM 1251 N N . ALA A 1 163 ? -3.736 12.371 -7.759 1.00 77.62 163 ALA A N 1
ATOM 1252 C CA . ALA A 1 163 ? -4.827 11.509 -7.311 1.00 77.62 163 ALA A CA 1
ATOM 1253 C C . ALA A 1 163 ? -4.364 10.504 -6.245 1.00 77.62 163 ALA A C 1
ATOM 1255 O O . ALA A 1 163 ? -5.039 10.322 -5.229 1.00 77.62 163 ALA A O 1
ATOM 1256 N N . LEU A 1 164 ? -3.187 9.896 -6.426 1.00 79.75 164 LEU A N 1
ATOM 1257 C CA . LEU A 1 164 ? -2.576 9.007 -5.438 1.00 79.75 164 LEU A CA 1
ATOM 1258 C C . LEU A 1 164 ? -2.209 9.760 -4.156 1.00 79.75 164 LEU A C 1
ATOM 1260 O O . LEU A 1 164 ? -2.455 9.245 -3.066 1.00 79.75 164 LEU A O 1
ATOM 1264 N N . GLY A 1 165 ? -1.678 10.980 -4.259 1.00 80.56 165 GLY A N 1
ATOM 1265 C CA . GLY A 1 165 ? -1.348 11.831 -3.116 1.00 80.56 165 GLY A CA 1
ATOM 1266 C C . GLY A 1 165 ? -2.581 12.212 -2.294 1.00 80.56 165 GLY A C 1
ATOM 1267 O O . GLY A 1 165 ? -2.631 11.954 -1.089 1.00 80.56 165 GLY A O 1
ATOM 1268 N N . VAL A 1 166 ? -3.616 12.747 -2.949 1.00 83.94 166 VAL A N 1
ATOM 1269 C CA . VAL A 1 166 ? -4.893 13.117 -2.313 1.00 83.94 166 VAL A CA 1
ATOM 1270 C C . VAL A 1 166 ? -5.589 11.886 -1.733 1.00 83.94 166 VAL A C 1
ATOM 1272 O O . VAL A 1 166 ? -6.030 11.908 -0.581 1.00 83.94 166 VAL A O 1
ATOM 1275 N N . GLY A 1 167 ? -5.640 10.783 -2.485 1.00 82.88 167 GLY A N 1
ATOM 1276 C CA . GLY A 1 167 ? -6.206 9.515 -2.027 1.00 82.88 167 GLY A CA 1
ATOM 1277 C C . GLY A 1 167 ? -5.488 8.970 -0.790 1.00 82.88 167 GLY A C 1
ATOM 1278 O O . GLY A 1 167 ? -6.138 8.585 0.185 1.00 82.88 167 GLY A O 1
ATOM 1279 N N . THR A 1 168 ? -4.154 9.014 -0.784 1.00 85.25 168 THR A N 1
ATOM 1280 C CA . THR A 1 168 ? -3.316 8.620 0.359 1.00 85.25 168 THR A CA 1
ATOM 1281 C C . THR A 1 168 ? -3.598 9.500 1.573 1.00 85.25 168 THR A C 1
ATOM 1283 O O . THR A 1 168 ? -3.821 8.979 2.668 1.00 85.25 168 THR A O 1
ATOM 1286 N N . TRP A 1 169 ? -3.663 10.822 1.398 1.00 85.88 169 TRP A N 1
ATOM 1287 C CA . TRP A 1 169 ? -3.959 11.758 2.483 1.00 85.88 169 TRP A CA 1
ATOM 1288 C C . TRP A 1 169 ? -5.345 11.518 3.098 1.00 85.88 169 TRP A C 1
ATOM 1290 O O . TRP A 1 169 ? -5.466 11.356 4.318 1.00 85.88 169 TRP A O 1
ATOM 1300 N N . LEU A 1 170 ? -6.387 11.411 2.265 1.00 88.69 170 LEU A N 1
ATOM 1301 C CA . LEU A 1 170 ? -7.753 11.112 2.708 1.00 88.69 170 LEU A CA 1
ATOM 1302 C C . LEU A 1 170 ? -7.824 9.767 3.435 1.00 88.69 170 LEU A C 1
ATOM 1304 O O . LEU A 1 170 ? -8.459 9.653 4.490 1.00 88.69 170 LEU A O 1
ATOM 1308 N N . TYR A 1 171 ? -7.141 8.753 2.902 1.00 85.88 171 TYR A N 1
ATOM 1309 C CA . TYR A 1 171 ? -7.064 7.435 3.512 1.00 85.88 171 TYR A CA 1
ATOM 1310 C C . TYR A 1 171 ? -6.404 7.492 4.894 1.00 85.88 171 TYR A C 1
ATOM 1312 O O . TYR A 1 171 ? -6.993 7.017 5.868 1.00 85.88 171 TYR A O 1
ATOM 1320 N N . VAL A 1 172 ? -5.236 8.131 5.018 1.00 87.19 172 VAL A N 1
ATOM 1321 C CA . VAL A 1 172 ? -4.527 8.294 6.297 1.00 87.19 172 VAL A CA 1
ATOM 1322 C C . VAL A 1 172 ? -5.389 9.052 7.304 1.00 87.19 172 VAL A C 1
ATOM 1324 O O . VAL A 1 172 ? -5.532 8.602 8.443 1.00 87.19 172 VAL A O 1
ATOM 1327 N N . ARG A 1 173 ? -6.038 10.150 6.894 1.00 88.94 173 ARG A N 1
ATOM 1328 C CA . ARG A 1 173 ? -6.957 10.917 7.751 1.00 88.94 173 ARG A CA 1
ATOM 1329 C C . ARG A 1 173 ? -8.100 10.043 8.269 1.00 88.94 173 ARG A C 1
ATOM 1331 O O . ARG A 1 173 ? -8.396 10.057 9.466 1.00 88.94 173 ARG A O 1
ATOM 1338 N N . ARG A 1 174 ? -8.714 9.236 7.397 1.00 89.06 174 ARG A N 1
ATOM 1339 C CA . ARG A 1 174 ? -9.792 8.306 7.769 1.00 89.06 174 ARG A CA 1
ATOM 1340 C C . ARG A 1 174 ? -9.309 7.228 8.736 1.00 89.06 174 ARG A C 1
ATOM 1342 O O . ARG A 1 174 ? -10.033 6.912 9.677 1.00 89.06 174 ARG A O 1
ATOM 1349 N N . GLN A 1 175 ? -8.108 6.680 8.538 1.00 86.62 175 GLN A N 1
ATOM 1350 C CA . GLN A 1 175 ? -7.533 5.684 9.449 1.00 86.62 175 GLN A CA 1
ATOM 1351 C C . GLN A 1 175 ? -7.178 6.280 10.816 1.00 86.62 175 GLN A C 1
ATOM 1353 O O . GLN A 1 175 ? -7.434 5.633 11.826 1.00 86.62 175 GLN A O 1
ATOM 1358 N N . ARG A 1 176 ? -6.670 7.519 10.876 1.00 89.56 176 ARG A N 1
ATOM 1359 C CA . ARG A 1 176 ? -6.374 8.211 12.144 1.00 89.56 176 ARG A CA 1
ATOM 1360 C C . ARG A 1 176 ? -7.627 8.430 12.992 1.00 89.56 176 ARG A C 1
ATOM 1362 O O . ARG A 1 176 ? -7.632 8.049 14.155 1.00 89.56 176 ARG A O 1
ATOM 1369 N N . ARG A 1 177 ? -8.718 8.934 12.396 1.00 89.50 177 ARG A N 1
ATOM 1370 C CA . ARG A 1 177 ? -10.023 9.076 13.087 1.00 89.50 177 ARG A CA 1
ATOM 1371 C C . ARG A 1 177 ? -10.515 7.750 13.663 1.00 89.50 177 ARG A C 1
ATOM 1373 O O . ARG A 1 177 ? -11.020 7.666 14.772 1.00 89.50 177 ARG A O 1
ATOM 1380 N N . ARG A 1 178 ? -10.328 6.694 12.884 1.00 85.44 178 ARG A N 1
ATOM 1381 C CA . ARG A 1 178 ? -10.677 5.323 13.231 1.00 85.44 178 ARG A CA 1
ATOM 1382 C C . ARG A 1 178 ? -9.812 4.737 14.352 1.00 85.44 178 ARG A C 1
ATOM 1384 O O . ARG A 1 178 ? -10.304 3.886 15.080 1.00 85.44 178 ARG A O 1
ATOM 1391 N N . ILE A 1 179 ? -8.543 5.123 14.460 1.00 88.62 179 ILE A N 1
ATOM 1392 C CA . ILE A 1 179 ? -7.684 4.747 15.593 1.00 88.62 179 ILE A CA 1
ATOM 1393 C C . ILE A 1 179 ? -8.150 5.481 16.848 1.00 88.62 179 ILE A C 1
ATOM 1395 O O . ILE A 1 179 ? -8.341 4.826 17.858 1.00 88.62 179 ILE A O 1
ATOM 1399 N N . ALA A 1 180 ? -8.437 6.783 16.758 1.00 88.50 180 ALA A N 1
ATOM 1400 C CA . ALA A 1 180 ? -8.938 7.559 17.895 1.00 88.50 180 ALA A CA 1
ATOM 1401 C C . ALA A 1 180 ? -10.229 6.968 18.494 1.00 88.50 180 ALA A C 1
ATOM 1403 O O . ALA A 1 180 ? -10.346 6.869 19.707 1.00 88.50 180 ALA A O 1
ATOM 1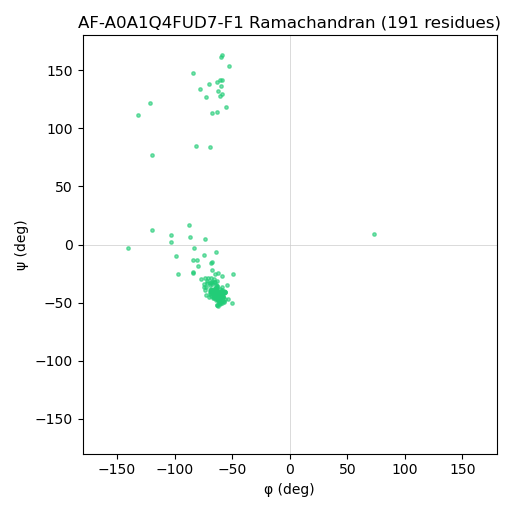404 N N . ALA A 1 181 ? -11.157 6.494 17.654 1.00 85.31 181 ALA A N 1
ATOM 1405 C CA . ALA A 1 181 ? -12.364 5.810 18.128 1.00 85.31 181 ALA A CA 1
ATOM 1406 C C . ALA A 1 181 ? -12.069 4.474 18.842 1.00 85.31 181 ALA A C 1
ATOM 1408 O O . ALA A 1 181 ? -12.729 4.145 19.817 1.00 85.31 181 ALA A O 1
ATOM 1409 N N . ILE A 1 182 ? -11.078 3.701 18.375 1.00 86.31 182 ILE A N 1
ATOM 1410 C CA . ILE A 1 182 ? -10.659 2.466 19.065 1.00 86.31 182 ILE A CA 1
ATOM 1411 C C . ILE A 1 182 ? -9.992 2.804 20.401 1.00 86.31 182 ILE A C 1
ATOM 1413 O O . ILE A 1 182 ? -10.250 2.130 21.389 1.00 86.31 182 ILE A O 1
ATOM 1417 N N . ASP A 1 183 ? -9.146 3.833 20.421 1.00 87.62 183 ASP A N 1
ATOM 1418 C CA . ASP A 1 183 ? -8.431 4.266 21.620 1.00 87.62 183 ASP A CA 1
ATOM 1419 C C . ASP A 1 183 ? -9.414 4.749 22.703 1.00 87.62 183 ASP A C 1
ATOM 1421 O O . ASP A 1 183 ? -9.203 4.449 23.872 1.00 87.62 183 ASP A O 1
ATOM 1425 N N . ALA A 1 184 ? -10.524 5.393 22.315 1.00 86.38 184 ALA A N 1
ATOM 1426 C CA . ALA A 1 184 ? -11.617 5.740 23.227 1.00 86.38 184 ALA A CA 1
ATOM 1427 C C . ALA A 1 184 ? -12.285 4.495 23.843 1.00 86.38 184 ALA A C 1
ATOM 1429 O O . ALA A 1 184 ? -12.401 4.410 25.059 1.00 86.38 184 ALA A O 1
ATOM 1430 N N . HIS A 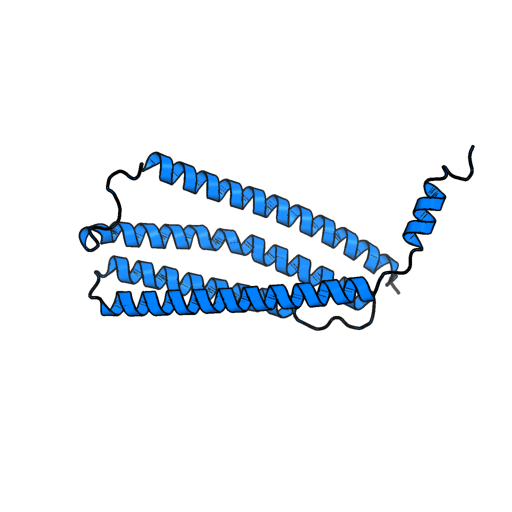1 185 ? -12.633 3.489 23.032 1.00 81.56 185 HIS A N 1
ATOM 1431 C CA . HIS A 1 185 ? -13.218 2.241 23.544 1.00 81.56 185 HIS A CA 1
ATOM 1432 C C . HIS A 1 185 ? -12.257 1.429 24.419 1.00 81.56 185 HIS A C 1
ATOM 1434 O O . HIS A 1 185 ? -12.687 0.754 25.344 1.00 81.56 185 HIS A O 1
ATOM 1440 N N . LEU A 1 186 ? -10.952 1.474 24.138 1.00 83.94 186 LEU A N 1
ATOM 1441 C CA . LEU A 1 186 ? -9.956 0.839 25.003 1.00 83.94 186 LEU A CA 1
ATOM 1442 C C . LEU A 1 186 ? -9.857 1.549 26.358 1.00 83.94 186 LEU A C 1
ATOM 1444 O O . LEU A 1 186 ? -9.762 0.869 27.371 1.00 83.94 186 LEU A O 1
ATOM 1448 N N . ALA A 1 187 ? -9.931 2.883 26.385 1.00 84.50 187 ALA A N 1
ATOM 1449 C CA . ALA A 1 187 ? -9.916 3.655 27.628 1.00 84.50 187 ALA A CA 1
ATOM 1450 C C . ALA A 1 187 ? -11.159 3.409 28.507 1.00 84.50 187 ALA A C 1
ATOM 1452 O O . ALA A 1 187 ? -11.062 3.474 29.726 1.00 84.50 187 ALA A O 1
ATOM 1453 N N . GLU A 1 188 ? -12.310 3.096 27.903 1.00 83.25 188 GLU A N 1
ATOM 1454 C CA . GLU A 1 188 ? -13.529 2.697 28.628 1.00 83.25 188 GLU A CA 1
ATOM 1455 C C . GLU A 1 188 ? -13.417 1.292 29.254 1.00 83.25 188 GLU A C 1
ATOM 1457 O O . GLU A 1 188 ? -14.056 1.019 30.267 1.00 83.25 188 GLU A O 1
ATOM 1462 N N . LEU A 1 189 ? -12.620 0.397 28.655 1.00 78.25 189 LEU A N 1
ATOM 1463 C CA . LEU A 1 189 ? -12.498 -1.012 29.056 1.00 78.25 189 LEU A CA 1
ATOM 1464 C C . LEU A 1 189 ? -11.295 -1.296 29.974 1.00 78.25 189 LEU A C 1
ATOM 1466 O O . LEU A 1 18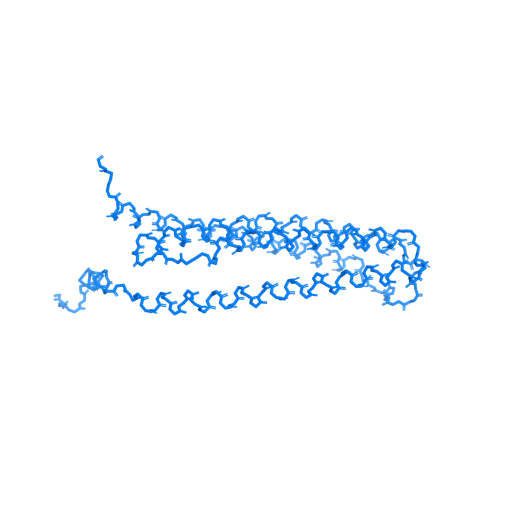9 ? -11.328 -2.263 30.730 1.00 78.25 189 LEU A O 1
ATOM 1470 N N . GLU A 1 190 ? -10.244 -0.476 29.912 1.00 75.69 190 GLU A N 1
ATOM 1471 C CA . GLU A 1 190 ? -9.076 -0.505 30.804 1.00 75.69 190 GLU A CA 1
ATOM 1472 C C . GLU A 1 190 ? -8.973 0.852 31.538 1.00 75.69 190 GLU A C 1
ATOM 1474 O O . GLU A 1 190 ? -8.162 1.695 31.138 1.00 75.69 190 GLU A O 1
ATOM 1479 N N . PRO A 1 191 ? -9.793 1.123 32.578 1.00 59.38 191 PRO A N 1
ATOM 1480 C CA . PRO A 1 191 ? -9.626 2.337 33.370 1.00 59.38 191 PRO A CA 1
ATOM 1481 C C . PRO A 1 191 ? -8.235 2.339 34.030 1.00 59.38 191 PRO A C 1
ATOM 1483 O O . PRO A 1 191 ? -7.759 1.275 34.440 1.00 59.38 191 PRO A O 1
ATOM 1486 N N . PRO A 1 192 ? -7.556 3.500 34.113 1.00 59.38 192 PRO A N 1
ATOM 1487 C CA . PRO A 1 192 ? -6.258 3.584 34.768 1.00 59.38 192 PRO A CA 1
ATOM 1488 C C . PRO A 1 192 ? -6.394 3.132 36.226 1.00 59.38 192 PRO A C 1
ATOM 1490 O O . PRO A 1 192 ? -7.304 3.580 36.925 1.00 59.38 192 PRO A O 1
ATOM 1493 N N . ALA A 1 193 ? -5.515 2.210 36.625 1.00 52.53 193 ALA A N 1
ATOM 1494 C CA . ALA A 1 193 ? -5.379 1.734 37.999 1.00 52.53 193 ALA A CA 1
ATOM 1495 C C . ALA A 1 193 ? -4.933 2.855 38.947 1.00 52.53 193 ALA A C 1
ATOM 1497 O O . ALA A 1 193 ? -4.164 3.736 38.491 1.00 52.53 193 ALA A O 1
#

pLDDT: mean 74.14, std 10.19, range [49.0, 89.56]

Secondary structure (DSSP, 8-state):
--TT--HHHHHHHHHTSPP-HHHHHHHHHHHHHHHHHHHHHHHHHHHHHHHHHHHHHHTT--HHHHHHHHHHHHHHHHHHHHHHHHHHTTSSPPPSSHHHHHHHHHHHHHHHHHHHHHGGGHHHHHHHHHHHHHHTGGGS-SSS-TT--HHHHHHHHHHHHHHHHHHHHHHHHHHHHHHHHHHHHHHHHS---

Foldseek 3Di:
DDPVPPVVVVVVVVVVPPDPLVVLVVVLVVVLVVLVVVLVVLVVVLVVLVVVLVVCVVVPADPLLNVLSVLLSVLSVVLSVLVCVLCVLSNDDQDSDPLSSLVSLLSNLVSVLVNLVCVLVVLVSNVSSVVSNVVSVVRVPDDDDPPPPPVVVVVVSVVVSVCSVVVSVVSNVVSVVVSVVSVVVSCVVDPDD

Mean predicted aligned error: 12.1 Å

Radius of gyration: 24.2 Å; Cα contacts (8 Å, |Δi|>4): 96; chains: 1; bounding box: 68×32×71 Å

Nearest PDB structures (foldseek):
  2z0n-assembly1_A-2  TM=2.731E-01  e=1.196E+00  Homo sapiens
  7sqc-assembly1_1H  TM=2.443E-01  e=1.081E+00  Chlamydomonas reinhardtii
  1wdz-assembly1_A  TM=2.011E-01  e=6.378E+00  Homo sapiens

Solvent-accessible surface area (backbone atoms only — not comparable to full-atom values): 10776 Å² total; per-residue (Å²): 133,65,89,86,70,46,64,66,58,53,50,50,54,58,71,64,50,77,77,60,61,66,58,52,46,54,52,49,52,54,49,48,53,53,50,52,54,51,49,53,50,48,48,50,52,44,52,50,42,50,51,50,39,53,49,46,65,70,66,72,59,57,71,49,34,46,50,16,44,48,53,42,37,52,50,49,47,50,49,47,51,51,50,47,63,53,47,53,75,63,64,60,81,67,54,94,46,72,67,43,42,49,53,51,52,44,51,45,42,52,37,52,40,54,52,50,66,52,54,66,65,51,51,62,50,53,51,50,23,51,51,30,39,58,72,34,37,90,82,58,73,88,80,73,76,89,78,65,52,70,65,60,56,49,51,51,51,52,49,49,52,50,50,51,51,53,50,39,51,55,48,41,54,54,43,50,59,53,38,53,56,49,54,52,56,46,49,74,74,56,65,86,129